Protein AF-A0A4Q7MGA0-F1 (afdb_monomer)

Structure (mmCIF, N/CA/C/O backbone):
data_AF-A0A4Q7MGA0-F1
#
_entry.id   AF-A0A4Q7MGA0-F1
#
loop_
_atom_site.group_PDB
_atom_site.id
_atom_site.type_symbol
_atom_site.label_atom_id
_atom_site.label_alt_id
_atom_site.label_comp_id
_atom_site.label_asym_id
_atom_site.label_entity_id
_atom_site.label_seq_id
_atom_site.pdbx_PDB_ins_code
_atom_site.Cartn_x
_atom_site.Cartn_y
_atom_site.Cartn_z
_atom_site.occupancy
_atom_site.B_iso_or_equiv
_atom_site.auth_seq_id
_atom_site.auth_comp_id
_atom_site.auth_asym_id
_atom_site.auth_atom_id
_atom_site.pdbx_PDB_model_num
ATOM 1 N N . MET A 1 1 ? 13.678 0.386 5.811 1.00 71.19 1 MET A N 1
ATOM 2 C CA . MET A 1 1 ? 12.852 0.652 4.611 1.00 71.19 1 MET A CA 1
ATOM 3 C C . MET A 1 1 ? 11.403 0.208 4.798 1.00 71.19 1 MET A C 1
ATOM 5 O O . MET A 1 1 ? 10.552 1.080 4.871 1.00 71.19 1 MET A O 1
ATOM 9 N N . MET A 1 2 ? 11.089 -1.087 4.956 1.00 75.94 2 MET A N 1
ATOM 10 C CA . MET A 1 2 ? 9.683 -1.520 5.125 1.00 75.94 2 MET A CA 1
ATOM 11 C C . MET A 1 2 ? 8.996 -0.960 6.374 1.00 75.94 2 MET A C 1
ATOM 13 O O . MET A 1 2 ? 7.855 -0.520 6.300 1.00 75.94 2 MET A O 1
ATOM 17 N N . GLU A 1 3 ? 9.706 -0.886 7.496 1.00 81.81 3 GLU A N 1
ATOM 18 C CA . GLU A 1 3 ? 9.196 -0.247 8.717 1.00 81.81 3 GLU A CA 1
ATOM 19 C C . GLU A 1 3 ? 8.916 1.250 8.522 1.00 81.81 3 GLU A C 1
ATOM 21 O O . GLU A 1 3 ? 7.969 1.787 9.086 1.00 81.81 3 GLU A O 1
ATOM 26 N N . GLN A 1 4 ? 9.698 1.929 7.678 1.00 81.75 4 GLN A N 1
ATOM 27 C CA . GLN A 1 4 ? 9.479 3.342 7.358 1.00 81.75 4 GLN A CA 1
ATOM 28 C C . GLN A 1 4 ? 8.262 3.521 6.443 1.00 81.75 4 GLN A C 1
ATOM 30 O O . GLN A 1 4 ? 7.502 4.462 6.648 1.00 81.75 4 GLN A O 1
ATOM 35 N N . LEU A 1 5 ? 8.034 2.597 5.498 1.00 82.75 5 LEU A N 1
ATOM 36 C CA . LEU A 1 5 ? 6.812 2.571 4.688 1.00 82.75 5 LEU A CA 1
ATOM 37 C C . LEU A 1 5 ? 5.589 2.365 5.579 1.00 82.75 5 LEU A C 1
ATOM 39 O O . LEU A 1 5 ? 4.629 3.123 5.503 1.00 82.75 5 LEU A O 1
ATOM 43 N N . MET A 1 6 ? 5.650 1.362 6.455 1.00 87.44 6 MET A N 1
ATOM 44 C CA . MET A 1 6 ? 4.587 1.066 7.408 1.00 87.44 6 MET A CA 1
ATOM 45 C C . MET A 1 6 ? 4.314 2.267 8.319 1.00 87.44 6 MET A C 1
ATOM 47 O O . MET A 1 6 ? 3.160 2.639 8.494 1.00 87.44 6 MET A O 1
ATOM 51 N N . SER A 1 7 ? 5.361 2.921 8.830 1.00 88.56 7 SER A N 1
ATOM 52 C CA . SER A 1 7 ? 5.244 4.131 9.651 1.00 88.56 7 SER A CA 1
ATOM 53 C C . SER A 1 7 ? 4.606 5.297 8.886 1.00 88.56 7 SER A C 1
ATOM 55 O O . SER A 1 7 ? 3.681 5.932 9.392 1.00 88.56 7 SER A O 1
ATOM 57 N N . MET A 1 8 ? 5.015 5.536 7.634 1.00 88.62 8 MET A N 1
ATOM 58 C CA . MET A 1 8 ? 4.414 6.561 6.774 1.00 88.62 8 MET A CA 1
ATOM 59 C C . MET A 1 8 ? 2.933 6.271 6.512 1.00 88.62 8 MET A C 1
ATOM 61 O O . MET A 1 8 ? 2.099 7.169 6.631 1.00 88.62 8 MET A O 1
ATOM 65 N N . ILE A 1 9 ? 2.592 5.021 6.184 1.00 88.31 9 ILE A N 1
ATOM 66 C CA . ILE A 1 9 ? 1.206 4.614 5.948 1.00 88.31 9 ILE A CA 1
ATOM 67 C C . ILE A 1 9 ? 0.389 4.783 7.228 1.00 88.31 9 ILE A C 1
ATOM 69 O O . ILE A 1 9 ? -0.697 5.355 7.175 1.00 88.31 9 ILE A O 1
ATOM 73 N N . LYS A 1 10 ? 0.910 4.325 8.371 1.00 90.31 10 LYS A N 1
ATOM 74 C CA . LYS A 1 10 ? 0.244 4.433 9.670 1.00 90.31 10 LYS A CA 1
ATOM 75 C C . LYS A 1 10 ? -0.026 5.895 10.018 1.00 90.31 10 LYS A C 1
ATOM 77 O O . LYS A 1 10 ? -1.174 6.238 10.261 1.00 90.31 10 LYS A O 1
ATOM 82 N N . SER A 1 11 ? 0.985 6.760 9.947 1.00 89.19 11 SER A N 1
ATOM 83 C CA . SER A 1 11 ? 0.839 8.195 10.231 1.00 89.19 11 SER A CA 1
ATOM 84 C C . SER A 1 11 ? -0.135 8.889 9.273 1.00 89.19 11 SER A C 1
ATOM 86 O O . SER A 1 11 ? -0.943 9.705 9.704 1.00 89.19 11 SER A O 1
ATOM 88 N N . THR A 1 12 ? -0.111 8.537 7.985 1.00 88.19 12 THR A N 1
ATOM 89 C CA . THR A 1 12 ? -1.052 9.093 6.997 1.00 88.19 12 THR A CA 1
ATOM 90 C C . THR A 1 12 ? -2.476 8.614 7.249 1.00 88.19 12 THR A C 1
ATOM 92 O O . THR A 1 12 ? -3.419 9.389 7.136 1.00 88.19 12 THR A O 1
ATOM 95 N N . SER A 1 13 ? -2.640 7.340 7.607 1.00 88.06 13 SER A N 1
ATOM 96 C CA . SER A 1 13 ? -3.947 6.776 7.933 1.00 88.06 13 SER A CA 1
ATOM 97 C C . SER A 1 13 ? -4.520 7.447 9.174 1.00 88.06 13 SER A C 1
ATOM 99 O O . SER A 1 13 ? -5.683 7.823 9.129 1.00 88.06 13 SER A O 1
ATOM 101 N N . GLN A 1 14 ? -3.697 7.675 10.210 1.00 88.62 14 GLN A N 1
ATOM 102 C CA . GLN A 1 14 ? -4.069 8.407 11.428 1.00 88.62 14 GLN A CA 1
ATOM 103 C C . GLN A 1 14 ? -4.586 9.809 11.099 1.00 88.62 14 GLN A C 1
ATOM 105 O O . GLN A 1 14 ? -5.679 10.163 11.524 1.00 88.62 14 GLN A O 1
ATOM 110 N N . GLU A 1 15 ? -3.859 10.561 10.268 1.00 87.88 15 GLU A N 1
ATOM 111 C CA . GLU A 1 15 ? -4.270 11.899 9.826 1.00 87.88 15 GLU A CA 1
ATOM 112 C C . GLU A 1 15 ? -5.643 11.886 9.128 1.00 87.88 15 GLU A C 1
ATOM 114 O O . GLU A 1 15 ? -6.473 12.758 9.376 1.00 87.88 15 GLU A O 1
ATOM 119 N N . VAL A 1 16 ? -5.905 10.884 8.282 1.00 85.50 16 VAL A N 1
ATOM 120 C CA . VAL A 1 16 ? -7.184 10.755 7.563 1.00 85.50 16 VAL A CA 1
ATOM 121 C C . VAL A 1 16 ? -8.330 10.386 8.502 1.00 85.50 16 VAL A C 1
ATOM 123 O O . VAL A 1 16 ? -9.408 10.965 8.393 1.00 85.50 16 VAL A O 1
ATOM 126 N N . VAL A 1 17 ? -8.129 9.425 9.408 1.00 85.31 17 VAL A N 1
ATOM 127 C CA . VAL A 1 17 ? -9.200 8.972 10.313 1.00 85.31 17 VAL A CA 1
ATOM 128 C C . VAL A 1 17 ? -9.500 9.978 11.416 1.00 85.31 17 VAL A C 1
ATOM 130 O O . VAL A 1 17 ? -10.660 10.137 11.765 1.00 85.31 17 VAL A O 1
ATOM 133 N N . GLU A 1 18 ? -8.507 10.728 11.899 1.00 85.69 18 GLU A N 1
ATOM 134 C CA . GLU A 1 18 ? -8.725 11.836 12.842 1.00 85.69 18 GLU A CA 1
ATOM 135 C C . GLU A 1 18 ? -9.574 12.960 12.234 1.00 85.69 18 GLU A C 1
ATOM 137 O O . GLU A 1 18 ? -10.298 13.656 12.945 1.00 85.69 18 GLU A O 1
ATOM 142 N N . GLN A 1 19 ? -9.501 13.135 10.913 1.00 81.69 19 GLN A N 1
ATOM 143 C CA . GLN A 1 19 ? -10.312 14.098 10.170 1.00 81.69 19 GLN A CA 1
ATOM 144 C C . GLN A 1 19 ? -11.663 13.521 9.720 1.00 81.69 19 GLN A C 1
ATOM 146 O O . GLN A 1 19 ? -12.493 14.268 9.197 1.00 81.69 19 GLN A O 1
ATOM 151 N N . ASN A 1 20 ? -11.906 12.219 9.917 1.00 76.12 20 ASN A N 1
ATOM 152 C CA . ASN A 1 20 ? -13.122 11.548 9.479 1.00 76.12 20 ASN A CA 1
ATOM 153 C C . ASN A 1 20 ? -14.115 11.368 10.647 1.00 76.12 20 ASN A C 1
ATOM 155 O O . ASN A 1 20 ? -13.873 10.549 11.533 1.00 76.12 20 ASN A O 1
ATOM 159 N N . PRO A 1 21 ? -15.269 12.062 10.639 1.00 71.25 21 PRO A N 1
ATOM 160 C CA . PRO A 1 21 ? -16.263 11.950 11.707 1.00 71.25 21 PRO A CA 1
ATOM 161 C C . PRO A 1 21 ? -16.938 10.569 11.790 1.00 71.25 21 PRO A C 1
ATOM 163 O O . PRO A 1 21 ? -17.547 10.262 12.814 1.00 71.25 21 PRO A O 1
ATOM 166 N N . ASP A 1 22 ? -16.837 9.741 10.745 1.00 72.31 22 ASP A N 1
ATOM 167 C CA . ASP A 1 22 ? -17.428 8.400 10.698 1.00 72.31 22 ASP A CA 1
ATOM 168 C C . ASP A 1 22 ? -16.564 7.339 11.405 1.00 72.31 22 ASP A C 1
ATOM 170 O O . ASP A 1 22 ? -17.008 6.199 11.582 1.00 72.31 22 ASP A O 1
ATOM 174 N N . VAL A 1 23 ? -15.340 7.691 11.821 1.00 72.62 23 VAL A N 1
ATOM 175 C CA . VAL A 1 23 ? -14.445 6.808 12.579 1.00 72.62 23 VAL A CA 1
ATOM 176 C C . VAL A 1 23 ? -14.432 7.226 14.047 1.00 72.62 23 VAL A C 1
ATOM 178 O O . VAL A 1 23 ? -14.033 8.343 14.371 1.00 72.62 23 VAL A O 1
ATOM 181 N N . PRO A 1 24 ? -14.832 6.339 14.972 1.00 75.75 24 PRO A N 1
ATOM 182 C CA . PRO A 1 24 ? -14.639 6.578 16.394 1.00 75.75 24 PRO A CA 1
ATOM 183 C C . PRO A 1 24 ? -13.149 6.774 16.714 1.00 75.75 24 PRO A C 1
ATOM 185 O O . PRO A 1 24 ? -12.319 5.976 16.284 1.00 75.75 24 PRO A O 1
ATOM 188 N N . ASN A 1 25 ? -12.795 7.802 17.491 1.00 76.31 25 ASN A N 1
ATOM 189 C CA . ASN A 1 25 ? -11.388 8.122 17.782 1.00 76.31 25 ASN A CA 1
ATOM 190 C C . ASN A 1 25 ? -10.608 6.963 18.434 1.00 76.31 25 ASN A C 1
ATOM 192 O O . ASN A 1 25 ? -9.398 6.847 18.259 1.00 76.31 25 ASN A O 1
ATOM 196 N N . ASP A 1 26 ? -11.295 6.090 19.167 1.00 80.62 26 ASP A N 1
ATOM 197 C CA . ASP A 1 26 ? -10.755 4.862 19.756 1.00 80.62 26 ASP A CA 1
ATOM 198 C C . ASP A 1 26 ? -10.382 3.794 18.711 1.00 80.62 26 ASP A C 1
ATOM 200 O O . ASP A 1 26 ? -9.557 2.924 18.983 1.00 80.62 26 ASP A O 1
ATOM 204 N N . GLN A 1 27 ? -10.928 3.882 17.498 1.00 83.50 27 GLN A N 1
ATOM 205 C CA . GLN A 1 27 ? -10.626 2.999 16.370 1.00 83.50 27 GLN A CA 1
ATOM 206 C C . GLN A 1 27 ? -9.510 3.543 15.470 1.00 83.50 27 GLN A C 1
ATOM 208 O O . GLN A 1 27 ? -9.014 2.806 14.618 1.00 83.50 27 GLN A O 1
ATOM 213 N N . ASN A 1 28 ? -9.067 4.792 15.658 1.00 84.56 28 ASN A N 1
ATOM 214 C CA . ASN A 1 28 ? -8.078 5.431 14.783 1.00 84.56 28 ASN A CA 1
ATOM 215 C C . ASN A 1 28 ? -6.777 4.624 14.691 1.00 84.56 28 ASN A C 1
ATOM 217 O O . ASN A 1 28 ? -6.244 4.410 13.599 1.00 84.56 28 ASN A O 1
ATOM 221 N N . GLU A 1 29 ? -6.276 4.127 15.825 1.00 87.19 29 GLU A N 1
ATOM 222 C CA . GLU A 1 29 ? -5.068 3.300 15.849 1.00 87.19 29 GLU A CA 1
ATOM 223 C C . GLU A 1 29 ? -5.287 1.940 15.170 1.00 87.19 29 GLU A C 1
ATOM 225 O O . GLU A 1 29 ? -4.430 1.486 14.409 1.00 87.19 29 GLU A O 1
ATOM 230 N N . VAL A 1 30 ? -6.446 1.314 15.391 1.00 89.38 30 VAL A N 1
ATOM 231 C CA . VAL A 1 30 ? -6.803 0.018 14.797 1.00 89.38 30 VAL A CA 1
ATOM 232 C C . VAL A 1 30 ? -6.904 0.134 13.278 1.00 89.38 30 VAL A C 1
ATOM 234 O O . VAL A 1 30 ? -6.244 -0.625 12.567 1.00 89.38 30 VAL A O 1
ATOM 237 N N . VAL A 1 31 ? -7.649 1.122 12.773 1.00 89.31 31 VAL A N 1
ATOM 238 C CA . VAL A 1 31 ? -7.785 1.400 11.334 1.00 89.31 31 VAL A CA 1
ATOM 239 C C . VAL A 1 31 ? -6.417 1.652 10.712 1.00 89.31 31 VAL A C 1
ATOM 241 O O . VAL A 1 31 ? -6.100 1.088 9.668 1.00 89.31 31 VAL A O 1
ATOM 244 N N . SER A 1 32 ? -5.579 2.454 11.370 1.00 90.31 32 SER A N 1
ATOM 245 C CA . SER A 1 32 ? -4.258 2.810 10.851 1.00 90.31 32 SER A CA 1
ATOM 246 C C . SER A 1 32 ? -3.304 1.619 10.797 1.00 90.31 32 SER A C 1
ATOM 248 O O . SER A 1 32 ? -2.566 1.466 9.822 1.00 90.31 32 SER A O 1
ATOM 250 N N . ASN A 1 33 ? -3.341 0.742 11.804 1.00 92.06 33 ASN A N 1
ATOM 251 C CA . ASN A 1 33 ? -2.576 -0.503 11.796 1.00 92.06 33 ASN A CA 1
ATOM 252 C C . ASN A 1 33 ? -3.055 -1.427 10.666 1.00 92.06 33 ASN A C 1
ATOM 254 O O . ASN A 1 33 ? -2.233 -1.868 9.861 1.00 92.06 33 ASN A O 1
ATOM 258 N N . ILE A 1 34 ? -4.369 -1.643 10.533 1.00 91.94 34 ILE A N 1
ATOM 259 C CA . ILE A 1 34 ? -4.946 -2.474 9.465 1.00 91.94 34 ILE A CA 1
ATOM 260 C C . ILE A 1 34 ? -4.586 -1.915 8.089 1.00 91.94 34 ILE A C 1
ATOM 262 O O . ILE A 1 34 ? -4.168 -2.675 7.214 1.00 91.94 34 ILE A O 1
ATOM 266 N N . ALA A 1 35 ? -4.706 -0.602 7.895 1.00 91.25 35 ALA A N 1
ATOM 267 C CA . ALA A 1 35 ? -4.356 0.047 6.641 1.00 91.25 35 ALA A CA 1
ATOM 268 C C . ALA A 1 35 ? -2.881 -0.161 6.295 1.00 91.25 35 ALA A C 1
ATOM 270 O O . ALA A 1 35 ? -2.559 -0.549 5.171 1.00 91.25 35 ALA A O 1
ATOM 271 N N . SER A 1 36 ? -1.993 0.010 7.278 1.00 91.50 36 SER A N 1
ATOM 272 C CA . SER A 1 36 ? -0.559 -0.210 7.098 1.00 91.50 36 SER A CA 1
ATOM 273 C C . SER A 1 36 ? -0.216 -1.646 6.717 1.00 91.50 36 SER A C 1
ATOM 275 O O . SER A 1 36 ? 0.485 -1.847 5.728 1.00 91.50 36 SER A O 1
ATOM 277 N N . GLU A 1 37 ? -0.765 -2.640 7.416 1.00 91.94 37 GLU A N 1
ATOM 278 C CA . GLU A 1 37 ? -0.553 -4.057 7.110 1.00 91.94 37 GLU A CA 1
ATOM 279 C C . GLU A 1 37 ? -1.098 -4.425 5.728 1.00 91.94 37 GLU A C 1
ATOM 281 O O . GLU A 1 37 ? -0.419 -5.093 4.950 1.00 91.94 37 GLU A O 1
ATOM 286 N N . SER A 1 38 ? -2.307 -3.959 5.406 1.00 91.94 38 SER A N 1
ATOM 287 C CA . SER A 1 38 ? -2.998 -4.302 4.161 1.00 91.94 38 SER A CA 1
ATOM 288 C C . SER A 1 38 ? -2.276 -3.727 2.951 1.00 91.94 38 SER A C 1
ATOM 290 O O . SER A 1 38 ? -2.030 -4.439 1.981 1.00 91.94 38 SER A O 1
ATOM 292 N N . ILE A 1 39 ? -1.895 -2.449 3.005 1.00 89.88 39 ILE A N 1
ATOM 293 C CA . ILE A 1 39 ? -1.236 -1.768 1.887 1.00 89.88 39 ILE A CA 1
ATOM 294 C C . ILE A 1 39 ? 0.186 -2.300 1.704 1.00 89.88 39 ILE A C 1
ATOM 296 O O . ILE A 1 39 ? 0.586 -2.584 0.576 1.00 89.88 39 ILE A O 1
ATOM 300 N N . VAL A 1 40 ? 0.933 -2.510 2.795 1.00 89.56 40 VAL A N 1
ATOM 301 C CA . VAL A 1 40 ? 2.255 -3.154 2.732 1.00 89.56 40 VAL A CA 1
ATOM 302 C C . VAL A 1 40 ? 2.149 -4.558 2.140 1.00 89.56 40 VAL A C 1
ATOM 304 O O . VAL A 1 40 ? 2.895 -4.875 1.215 1.00 89.56 40 VAL A O 1
ATOM 307 N N . GLY A 1 41 ? 1.210 -5.372 2.627 1.00 90.12 41 GLY A N 1
ATOM 308 C CA . GLY A 1 41 ? 0.986 -6.726 2.126 1.00 90.12 41 GLY A CA 1
ATOM 309 C C . GLY A 1 41 ? 0.589 -6.740 0.650 1.00 90.12 41 GLY A C 1
ATOM 310 O O . GLY A 1 41 ? 1.118 -7.536 -0.119 1.00 90.12 41 GLY A O 1
ATOM 311 N N . SER A 1 42 ? -0.262 -5.804 0.221 1.00 88.31 42 SER A N 1
ATOM 312 C CA . SER A 1 42 ? -0.660 -5.653 -1.185 1.00 88.31 42 SER A CA 1
ATOM 313 C C . SER A 1 42 ? 0.537 -5.301 -2.072 1.00 88.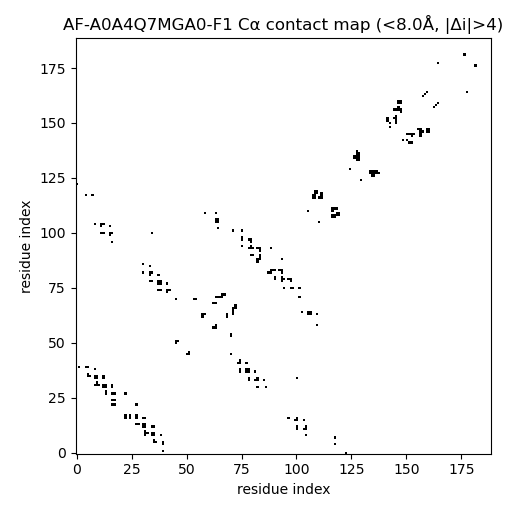31 42 SER A C 1
ATOM 315 O O . SER A 1 42 ? 0.730 -5.908 -3.121 1.00 88.31 42 SER A O 1
ATOM 317 N N . ILE A 1 43 ? 1.388 -4.361 -1.644 1.00 84.88 43 ILE A N 1
ATOM 318 C CA . ILE A 1 43 ? 2.604 -3.976 -2.379 1.00 84.88 43 ILE A CA 1
ATOM 319 C C . ILE A 1 43 ? 3.580 -5.155 -2.471 1.00 84.88 43 ILE A C 1
ATOM 321 O O . ILE A 1 43 ? 4.129 -5.413 -3.543 1.00 84.88 43 ILE A O 1
ATOM 325 N N . GLN A 1 44 ? 3.774 -5.895 -1.376 1.00 85.12 44 GLN A N 1
ATOM 326 C CA . GLN A 1 44 ? 4.604 -7.102 -1.361 1.00 85.12 44 GLN A CA 1
ATOM 327 C C . GLN A 1 44 ? 4.059 -8.161 -2.322 1.00 85.12 44 GLN A C 1
ATOM 329 O O . GLN A 1 44 ? 4.808 -8.674 -3.150 1.00 85.12 44 GLN A O 1
ATOM 334 N N . ASN A 1 45 ? 2.752 -8.428 -2.281 1.00 86.44 45 ASN A N 1
ATOM 335 C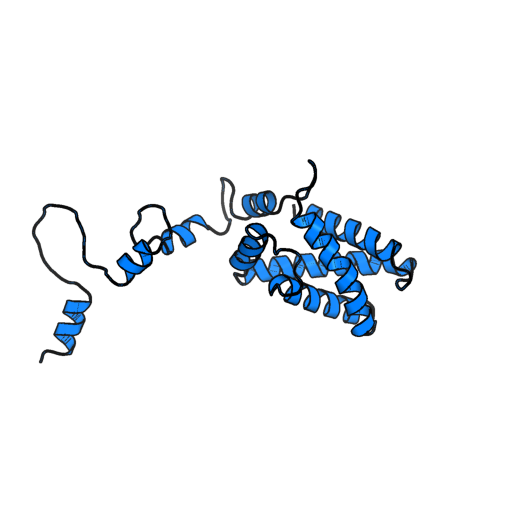 CA . ASN A 1 45 ? 2.098 -9.367 -3.187 1.00 86.44 45 ASN A CA 1
ATOM 336 C C . ASN A 1 45 ? 2.246 -8.942 -4.649 1.00 86.44 45 ASN A C 1
ATOM 338 O O . ASN A 1 45 ? 2.592 -9.771 -5.489 1.00 86.44 45 ASN A O 1
ATOM 342 N N . LEU A 1 46 ? 2.035 -7.665 -4.971 1.00 82.19 46 LEU A N 1
ATOM 343 C CA . LEU A 1 46 ? 2.222 -7.151 -6.328 1.00 82.19 46 LEU A CA 1
ATOM 344 C C . LEU A 1 46 ? 3.667 -7.332 -6.796 1.00 82.19 46 LEU A C 1
ATOM 346 O O . LEU A 1 46 ? 3.889 -7.765 -7.922 1.00 82.19 46 LEU A O 1
ATOM 350 N N . MET A 1 47 ? 4.649 -7.071 -5.934 1.00 77.88 47 MET A N 1
ATOM 351 C CA . MET A 1 47 ? 6.061 -7.282 -6.254 1.00 77.88 47 MET A CA 1
ATOM 352 C C . MET A 1 47 ? 6.376 -8.764 -6.504 1.00 77.88 47 MET A C 1
ATOM 354 O O . MET A 1 47 ? 7.006 -9.094 -7.507 1.00 77.88 47 MET A O 1
ATOM 358 N N . SER A 1 48 ? 5.895 -9.664 -5.642 1.00 82.69 48 SER A N 1
ATOM 359 C CA . SER A 1 48 ? 6.119 -11.109 -5.770 1.00 82.69 48 SER A CA 1
ATOM 360 C C . SER A 1 48 ? 5.414 -11.738 -6.975 1.00 82.69 48 SER A C 1
ATOM 362 O O . SER A 1 48 ? 5.915 -12.714 -7.523 1.00 82.69 48 SER A O 1
ATOM 364 N N . ASN A 1 49 ? 4.283 -11.180 -7.416 1.00 81.25 49 ASN A N 1
ATOM 365 C CA . ASN A 1 49 ? 3.502 -11.687 -8.550 1.00 81.25 49 ASN A CA 1
ATOM 366 C C . ASN A 1 49 ? 3.844 -11.002 -9.890 1.00 81.25 49 ASN A C 1
ATOM 368 O O . ASN A 1 49 ? 3.087 -11.115 -10.851 1.00 81.25 49 ASN A O 1
ATOM 372 N N . GLY A 1 50 ? 4.963 -10.273 -9.976 1.00 75.44 50 GLY A N 1
ATOM 373 C CA . GLY A 1 50 ? 5.398 -9.630 -11.224 1.00 75.44 50 GLY A CA 1
ATOM 374 C C . GLY A 1 50 ? 4.666 -8.325 -11.574 1.00 75.44 50 GLY A C 1
ATOM 375 O O . GLY A 1 50 ? 4.886 -7.764 -12.644 1.00 75.44 50 GLY A O 1
ATOM 376 N N . GLY A 1 51 ? 3.864 -7.774 -10.661 1.00 76.56 51 GLY A N 1
ATOM 377 C CA . GLY A 1 51 ? 3.188 -6.474 -10.780 1.00 76.56 51 GLY A CA 1
ATOM 378 C C . GLY A 1 51 ? 4.117 -5.257 -10.674 1.00 76.56 51 GLY A C 1
ATOM 379 O O . GLY A 1 51 ? 3.654 -4.116 -10.655 1.00 76.56 51 GLY A O 1
ATOM 380 N N . MET A 1 52 ? 5.433 -5.473 -10.627 1.00 75.56 52 MET A N 1
ATOM 381 C CA . MET A 1 52 ? 6.436 -4.410 -10.592 1.00 75.56 52 MET A CA 1
ATOM 382 C C . MET A 1 52 ? 6.350 -3.495 -11.823 1.00 75.56 52 MET A C 1
ATOM 384 O O . MET A 1 52 ? 6.478 -2.279 -11.698 1.00 75.56 52 MET A O 1
ATOM 388 N N . ALA A 1 53 ? 6.054 -4.052 -13.002 1.00 75.31 53 ALA A N 1
ATOM 389 C CA . ALA A 1 53 ? 5.849 -3.267 -14.219 1.00 75.31 53 ALA A CA 1
ATOM 390 C C . ALA A 1 53 ? 4.676 -2.281 -14.075 1.00 75.31 53 ALA A C 1
ATOM 392 O O . ALA A 1 53 ? 4.772 -1.130 -14.500 1.00 75.31 53 ALA A O 1
ATOM 393 N N . ASN A 1 54 ? 3.594 -2.692 -13.406 1.00 77.38 54 ASN A N 1
ATOM 394 C CA . ASN A 1 54 ? 2.444 -1.831 -13.144 1.00 77.38 54 ASN A CA 1
ATOM 395 C C . ASN A 1 54 ? 2.801 -0.701 -12.172 1.00 77.38 54 ASN A C 1
ATOM 397 O O . ASN A 1 54 ? 2.468 0.452 -12.437 1.00 77.38 54 ASN A O 1
ATOM 401 N N . ILE A 1 55 ? 3.543 -0.999 -11.102 1.00 76.69 55 ILE A N 1
ATOM 402 C CA . ILE A 1 55 ? 4.026 0.014 -10.150 1.00 76.69 55 ILE A CA 1
ATOM 403 C C . ILE A 1 55 ? 4.963 1.015 -10.846 1.00 76.69 55 ILE A C 1
ATOM 405 O O . ILE A 1 55 ? 4.851 2.222 -10.638 1.00 76.69 55 ILE A O 1
ATOM 409 N N . MET A 1 56 ? 5.853 0.539 -11.720 1.00 72.94 56 MET A N 1
ATOM 410 C CA . MET A 1 56 ? 6.745 1.412 -12.485 1.00 72.94 56 MET A CA 1
ATOM 411 C C . MET A 1 56 ? 5.967 2.284 -13.475 1.00 72.94 56 MET A C 1
ATOM 413 O O . MET A 1 56 ? 6.239 3.476 -13.580 1.00 72.94 56 MET A O 1
ATOM 417 N N . SER A 1 57 ? 4.945 1.728 -14.138 1.00 74.44 57 SER A N 1
ATOM 418 C CA . SER A 1 57 ? 4.074 2.493 -15.038 1.00 74.44 57 SER A CA 1
ATOM 419 C C . SER A 1 57 ? 3.314 3.605 -14.304 1.00 74.44 57 SER A C 1
ATOM 421 O O . SER A 1 57 ? 3.203 4.716 -14.822 1.00 74.44 57 SER A O 1
ATOM 423 N N . MET A 1 58 ? 2.880 3.344 -13.063 1.00 74.69 58 MET A N 1
ATOM 424 C CA . MET A 1 58 ? 2.264 4.341 -12.182 1.00 74.69 58 MET A CA 1
ATOM 425 C C . MET A 1 58 ? 3.225 5.450 -11.797 1.00 74.69 58 MET A C 1
ATOM 427 O O . MET A 1 58 ? 2.804 6.590 -11.680 1.00 74.69 58 MET A O 1
ATOM 431 N N . PHE A 1 59 ? 4.491 5.106 -11.577 1.00 71.00 59 PHE A N 1
ATOM 432 C CA . PHE A 1 59 ? 5.520 6.070 -11.222 1.00 71.00 59 PHE A CA 1
ATOM 433 C C . PHE A 1 59 ? 5.936 6.933 -12.422 1.00 71.00 59 PHE A C 1
ATOM 435 O O . PHE A 1 59 ? 6.116 8.139 -12.286 1.00 71.00 59 PHE A O 1
ATOM 442 N N . SER A 1 60 ? 6.067 6.331 -13.609 1.00 69.56 60 SER A N 1
ATOM 443 C CA . SER A 1 60 ? 6.428 7.047 -14.840 1.00 69.56 60 SER A CA 1
ATOM 444 C C . SER A 1 60 ? 5.287 7.887 -15.423 1.00 69.56 60 SER A C 1
ATOM 446 O O . SER A 1 60 ? 5.535 8.797 -16.213 1.00 69.56 60 SER A O 1
ATOM 448 N N . GLY A 1 61 ? 4.041 7.569 -15.070 1.00 61.53 61 GLY A N 1
ATOM 449 C CA . GLY A 1 61 ? 2.847 8.282 -15.511 1.00 61.53 61 GLY A CA 1
ATOM 450 C C . GLY A 1 61 ? 2.301 9.205 -14.425 1.00 61.53 61 GLY A C 1
ATOM 451 O O . GLY A 1 61 ? 2.446 8.949 -13.237 1.00 61.53 61 GLY A O 1
ATOM 452 N N . ASN A 1 62 ? 1.569 10.249 -14.806 1.00 62.06 62 ASN A N 1
ATOM 453 C CA . ASN A 1 62 ? 0.875 11.129 -13.853 1.00 62.06 62 ASN A CA 1
ATOM 454 C C . ASN A 1 62 ? -0.413 10.484 -13.270 1.00 62.06 62 ASN A C 1
ATOM 456 O O . ASN A 1 62 ? -1.361 11.177 -12.906 1.00 62.06 62 ASN A O 1
ATOM 460 N N . ASP A 1 63 ? -0.465 9.148 -13.241 1.00 64.12 63 ASP A N 1
ATOM 461 C CA . ASP A 1 63 ? -1.673 8.329 -13.072 1.00 64.12 63 ASP A CA 1
ATOM 462 C C . ASP A 1 63 ? -1.685 7.519 -11.768 1.00 64.12 63 ASP A C 1
ATOM 464 O O . ASP A 1 63 ? -2.618 6.750 -11.534 1.00 64.12 63 ASP A O 1
ATOM 468 N N . ALA A 1 64 ? -0.680 7.697 -10.903 1.00 64.06 64 ALA A N 1
ATOM 469 C CA . ALA A 1 64 ? -0.516 6.921 -9.673 1.00 64.06 64 ALA A CA 1
ATOM 470 C C . ALA A 1 64 ? -1.755 6.938 -8.760 1.00 64.06 64 ALA A C 1
ATOM 472 O O . ALA A 1 64 ? -2.085 5.915 -8.170 1.00 64.06 64 ALA A O 1
ATOM 473 N N . ALA A 1 65 ? -2.465 8.069 -8.677 1.00 64.38 65 ALA A N 1
ATOM 474 C CA . ALA A 1 65 ? -3.649 8.248 -7.830 1.00 64.38 65 ALA A CA 1
ATOM 475 C C . ALA A 1 65 ? -4.990 8.064 -8.556 1.00 64.38 65 ALA A C 1
ATOM 477 O O . ALA A 1 65 ? -6.040 8.326 -7.971 1.00 64.38 65 ALA A O 1
ATOM 478 N N . LYS A 1 66 ? -4.993 7.636 -9.824 1.00 72.56 66 LYS A N 1
ATOM 479 C CA . LYS A 1 66 ? -6.253 7.417 -10.541 1.00 72.56 66 LYS A CA 1
ATOM 480 C C . LYS A 1 66 ? -6.937 6.153 -10.030 1.00 72.56 66 LYS A C 1
ATOM 482 O O . LYS A 1 66 ? -6.354 5.074 -10.069 1.00 72.56 66 LYS A O 1
ATOM 487 N N . GLU A 1 67 ? -8.208 6.277 -9.658 1.00 68.75 67 GLU A N 1
ATOM 488 C CA . GLU A 1 67 ? -9.042 5.146 -9.226 1.00 68.75 67 GLU A CA 1
ATOM 489 C C . GLU A 1 67 ? -9.111 4.031 -10.276 1.00 68.75 67 GLU A C 1
ATOM 491 O O . GLU A 1 67 ? -9.175 2.862 -9.926 1.00 68.75 67 GLU A O 1
ATOM 496 N N . ASN A 1 68 ? -9.013 4.358 -11.567 1.00 76.75 68 ASN A N 1
ATOM 497 C CA . ASN A 1 68 ? -9.045 3.368 -12.652 1.00 76.75 68 ASN A CA 1
ATOM 498 C C . ASN A 1 68 ? -7.757 2.536 -12.776 1.00 76.75 68 ASN A C 1
ATOM 500 O O . ASN A 1 68 ? -7.651 1.692 -13.665 1.00 76.75 68 ASN A O 1
ATOM 504 N N . ASN A 1 69 ? -6.752 2.789 -11.940 1.00 81.62 69 ASN A N 1
ATOM 505 C CA . ASN A 1 69 ? -5.513 2.041 -11.987 1.00 81.62 69 ASN A CA 1
ATOM 506 C C . ASN A 1 69 ? -5.697 0.637 -11.365 1.00 81.62 69 ASN A C 1
ATOM 508 O O . ASN A 1 69 ? -6.175 0.533 -10.234 1.00 81.62 69 ASN A O 1
ATOM 512 N N . PRO A 1 70 ? -5.280 -0.450 -12.043 1.00 82.56 70 PRO A N 1
ATOM 513 C CA . PRO A 1 70 ? -5.468 -1.816 -11.546 1.00 82.56 70 PRO A CA 1
ATOM 514 C C . PRO A 1 70 ? -4.755 -2.086 -10.214 1.00 82.56 70 PRO A C 1
ATOM 516 O O . PRO A 1 70 ? -5.254 -2.851 -9.395 1.00 82.56 70 PRO A O 1
ATOM 519 N N . VAL A 1 71 ? -3.616 -1.439 -9.956 1.00 83.69 71 VAL A N 1
ATOM 520 C CA . VAL A 1 71 ? -2.923 -1.534 -8.663 1.00 83.69 71 VAL A CA 1
ATOM 521 C C . VAL A 1 71 ? -3.751 -0.869 -7.572 1.00 83.69 71 VAL A C 1
ATOM 523 O O . VAL A 1 71 ? -3.927 -1.449 -6.507 1.00 83.69 71 VAL A O 1
ATOM 526 N N . VAL A 1 72 ? -4.301 0.316 -7.846 1.00 87.12 72 VAL A N 1
ATOM 527 C CA . VAL A 1 72 ? -5.153 1.041 -6.892 1.00 87.12 72 VAL A CA 1
ATOM 528 C C . VAL A 1 72 ? -6.403 0.229 -6.569 1.00 87.12 72 VAL A C 1
ATOM 530 O O . VAL A 1 72 ? -6.739 0.093 -5.399 1.00 87.12 72 VAL A O 1
ATOM 533 N N . GLN A 1 73 ? -7.037 -0.383 -7.571 1.00 89.06 73 GLN A N 1
ATOM 534 C CA . GLN A 1 73 ? -8.196 -1.262 -7.383 1.00 89.06 73 GLN A CA 1
ATOM 535 C C . GLN A 1 73 ? -7.870 -2.499 -6.538 1.00 89.06 73 GLN A C 1
ATOM 537 O O . GLN A 1 73 ? -8.619 -2.827 -5.620 1.00 89.06 73 GLN A O 1
ATOM 542 N N . ASN A 1 74 ? -6.734 -3.155 -6.793 1.00 88.88 74 ASN A N 1
ATOM 543 C CA . ASN A 1 74 ? -6.305 -4.310 -6.002 1.00 88.88 74 ASN A CA 1
ATOM 544 C C . ASN A 1 74 ? -6.059 -3.926 -4.539 1.00 88.88 74 ASN A C 1
ATOM 546 O O . ASN A 1 74 ? -6.615 -4.546 -3.636 1.00 88.88 74 ASN A O 1
ATOM 550 N N . VAL A 1 75 ? -5.298 -2.853 -4.303 1.00 90.38 75 VAL A N 1
ATOM 551 C CA . VAL A 1 75 ? -5.019 -2.370 -2.943 1.00 90.38 75 VAL A CA 1
ATOM 552 C C . VAL A 1 75 ? -6.308 -1.922 -2.246 1.00 90.38 75 VAL A C 1
ATOM 554 O O . VAL A 1 75 ? -6.486 -2.184 -1.060 1.00 90.38 75 VAL A O 1
ATOM 557 N N . MET A 1 76 ? -7.230 -1.281 -2.971 1.00 91.56 76 MET A N 1
ATOM 558 C CA . MET A 1 76 ? -8.540 -0.877 -2.452 1.00 91.56 76 MET A CA 1
ATOM 559 C C . MET A 1 76 ? -9.366 -2.088 -2.011 1.00 91.56 76 MET A C 1
ATOM 561 O O . MET A 1 76 ? -9.953 -2.070 -0.927 1.00 91.56 76 MET A O 1
ATOM 565 N N . SER A 1 77 ? -9.399 -3.139 -2.832 1.00 92.94 77 SER A N 1
ATOM 566 C CA . SER A 1 77 ? -10.100 -4.389 -2.533 1.00 92.94 77 SER A CA 1
ATOM 567 C C . SER A 1 77 ? -9.518 -5.066 -1.292 1.00 92.94 77 SER A C 1
ATOM 569 O O . SER A 1 77 ? -10.261 -5.397 -0.365 1.00 92.94 77 SER A O 1
ATOM 571 N N . ASP A 1 78 ? -8.193 -5.201 -1.228 1.00 92.75 78 ASP A N 1
ATOM 572 C CA . ASP A 1 78 ? -7.499 -5.827 -0.100 1.00 92.75 78 ASP A CA 1
ATOM 573 C C . ASP A 1 78 ? -7.692 -5.029 1.193 1.00 92.75 78 ASP A C 1
ATOM 575 O O . ASP A 1 78 ? -7.983 -5.595 2.250 1.00 92.75 78 ASP A O 1
ATOM 579 N N . LEU A 1 79 ? -7.586 -3.701 1.125 1.00 93.69 79 LEU A N 1
ATOM 580 C CA . LEU A 1 79 ? -7.814 -2.822 2.266 1.00 93.69 79 LEU A CA 1
ATOM 581 C C . LEU A 1 79 ? -9.263 -2.902 2.759 1.00 93.69 79 LEU A C 1
ATOM 583 O O . LEU A 1 79 ? -9.495 -3.064 3.955 1.00 93.69 79 LEU A O 1
ATOM 587 N N . THR A 1 80 ? -10.235 -2.842 1.847 1.00 94.50 80 THR A N 1
ATOM 588 C CA . THR A 1 80 ? -11.664 -2.951 2.178 1.00 94.50 80 THR A CA 1
ATOM 589 C C . THR A 1 80 ? -11.973 -4.299 2.829 1.00 94.50 80 THR A C 1
ATOM 591 O O . THR A 1 80 ? -12.645 -4.350 3.861 1.00 94.50 80 THR A O 1
ATOM 594 N N . GLY A 1 81 ? -11.445 -5.391 2.268 1.00 94.69 81 GLY A N 1
ATOM 595 C CA . GLY A 1 81 ? -11.615 -6.737 2.812 1.00 94.69 81 GLY A CA 1
ATOM 596 C C . GLY A 1 81 ? -11.020 -6.879 4.212 1.00 94.69 81 GLY A C 1
ATOM 597 O O . GLY A 1 81 ? -11.673 -7.416 5.111 1.00 94.69 81 GLY A O 1
ATOM 598 N N . ASN A 1 82 ? -9.817 -6.342 4.429 1.00 94.56 82 ASN A N 1
ATOM 599 C CA . ASN A 1 82 ? -9.159 -6.374 5.73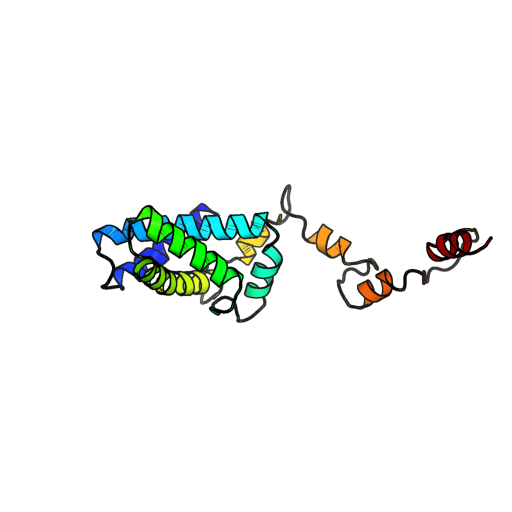2 1.00 94.56 82 ASN A CA 1
ATOM 600 C C . ASN A 1 82 ? -9.863 -5.496 6.768 1.00 94.56 82 ASN A C 1
ATOM 602 O O . ASN A 1 82 ? -10.064 -5.950 7.890 1.00 94.56 82 ASN A O 1
ATOM 606 N N . LEU A 1 83 ? -10.286 -4.280 6.412 1.00 92.19 83 LEU A N 1
ATOM 607 C CA . LEU A 1 83 ? -11.045 -3.406 7.311 1.00 92.19 83 LEU A CA 1
ATOM 608 C C . LEU A 1 83 ? -12.368 -4.05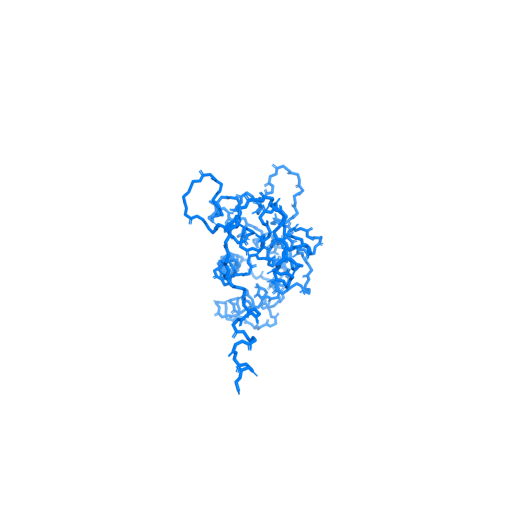4 7.720 1.00 92.19 83 LEU A C 1
ATOM 610 O O . LEU A 1 83 ? -12.662 -4.145 8.910 1.00 92.19 83 LEU A O 1
ATOM 614 N N . SER A 1 84 ? -13.130 -4.578 6.755 1.00 93.19 84 SER A N 1
ATOM 615 C CA . SER A 1 84 ? -14.396 -5.257 7.042 1.00 93.19 84 SER A CA 1
ATOM 616 C C . SER A 1 84 ? -14.191 -6.486 7.933 1.00 93.19 84 SER A C 1
ATOM 618 O O . SER A 1 84 ? -14.867 -6.623 8.951 1.00 93.19 84 SER A O 1
ATOM 620 N N . SER A 1 85 ? -13.206 -7.334 7.619 1.00 93.62 85 SER A N 1
ATOM 621 C CA . SER A 1 85 ? -12.960 -8.578 8.362 1.00 93.62 85 SER A CA 1
ATOM 622 C C . SER A 1 85 ? -12.380 -8.341 9.758 1.00 93.62 85 SER A C 1
ATOM 624 O O . SER A 1 85 ? -12.794 -8.994 10.712 1.00 93.62 85 SER A O 1
ATOM 626 N N . LYS A 1 86 ? -11.413 -7.422 9.895 1.00 91.62 86 LYS A N 1
ATOM 627 C CA . LYS A 1 86 ? -10.692 -7.189 11.157 1.00 91.62 86 LYS A CA 1
ATOM 628 C C . LYS A 1 86 ? -11.441 -6.267 12.114 1.00 91.62 86 LYS A C 1
ATOM 630 O O . LYS A 1 86 ? -11.292 -6.427 13.320 1.00 91.62 86 LYS A O 1
ATOM 635 N N . MET A 1 87 ? -12.242 -5.329 11.606 1.00 89.06 87 MET A N 1
ATOM 636 C CA . MET A 1 87 ? -13.053 -4.445 12.453 1.00 89.06 87 MET A CA 1
ATOM 637 C C . MET A 1 87 ? -14.498 -4.917 12.625 1.00 89.06 87 MET A C 1
ATOM 639 O O . MET A 1 87 ? -15.217 -4.373 13.458 1.00 89.06 87 MET A O 1
ATOM 643 N N . GLY A 1 88 ? -14.952 -5.890 11.830 1.00 88.25 88 GLY A N 1
ATOM 644 C CA . GLY A 1 88 ? -16.351 -6.322 11.834 1.00 88.25 88 GLY A CA 1
ATOM 645 C C . GLY A 1 88 ? -17.319 -5.259 11.301 1.00 88.25 88 GLY A C 1
ATOM 646 O O . GLY A 1 88 ? -18.497 -5.274 11.655 1.00 88.25 88 GLY 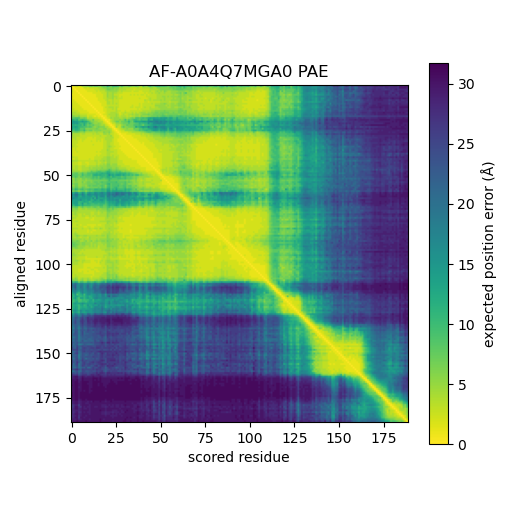A O 1
ATOM 647 N N . ILE A 1 89 ? -16.835 -4.323 10.478 1.00 88.44 89 ILE A N 1
ATOM 648 C CA . ILE A 1 89 ? -17.649 -3.260 9.870 1.00 88.44 89 ILE A CA 1
ATOM 649 C C . ILE A 1 89 ? -18.213 -3.693 8.515 1.00 88.44 89 ILE A C 1
ATOM 651 O O . ILE A 1 89 ? -17.688 -4.591 7.849 1.00 88.44 89 ILE A O 1
ATOM 655 N N . SER A 1 90 ? -19.285 -3.026 8.080 1.00 91.25 90 SER A N 1
ATOM 656 C CA . SER A 1 90 ? -19.894 -3.305 6.776 1.00 91.25 90 SER A CA 1
ATOM 657 C C . SER A 1 90 ? -18.933 -2.996 5.621 1.00 91.25 90 SER A C 1
ATOM 659 O O . SER A 1 90 ? -18.103 -2.091 5.714 1.00 91.25 90 SER A O 1
ATOM 661 N N . GLY A 1 91 ? -19.084 -3.700 4.494 1.00 89.50 91 GLY A N 1
ATOM 662 C CA . GLY A 1 91 ? -18.278 -3.441 3.295 1.00 89.50 91 GLY A CA 1
ATOM 663 C C . GLY A 1 91 ? -18.404 -2.001 2.780 1.00 89.50 91 GLY A C 1
ATOM 664 O O . GLY A 1 91 ? -17.425 -1.435 2.308 1.00 89.50 91 GLY A O 1
ATOM 665 N N . ALA A 1 92 ? -19.574 -1.373 2.944 1.00 89.19 92 ALA A N 1
ATOM 666 C CA . ALA A 1 92 ? -19.788 0.027 2.579 1.00 89.19 92 ALA A CA 1
ATOM 667 C C . ALA A 1 92 ? -18.983 0.991 3.469 1.00 89.19 92 ALA A C 1
ATOM 669 O O . ALA A 1 92 ? -18.337 1.900 2.956 1.00 89.19 92 ALA A O 1
ATOM 670 N N . GLN A 1 93 ? -18.969 0.765 4.788 1.00 87.62 93 GLN A N 1
ATOM 671 C CA . GLN A 1 93 ? -18.146 1.552 5.714 1.00 87.62 93 GLN A CA 1
ATOM 672 C C . GLN A 1 93 ? -16.655 1.341 5.441 1.00 87.62 93 GLN A C 1
ATOM 674 O O . GLN A 1 93 ? -15.915 2.309 5.307 1.00 87.62 93 GLN A O 1
ATOM 679 N N . ALA A 1 94 ? -16.222 0.086 5.290 1.00 90.81 94 ALA A N 1
ATOM 680 C CA . ALA A 1 94 ? -14.837 -0.243 4.966 1.00 90.81 94 ALA A CA 1
ATOM 681 C C . ALA A 1 94 ? -14.380 0.414 3.655 1.00 90.81 94 ALA A C 1
ATOM 683 O O . ALA A 1 94 ? -13.289 0.976 3.602 1.00 90.81 94 ALA A O 1
ATOM 684 N N . SER A 1 95 ? -15.233 0.395 2.627 1.00 91.06 95 SER A N 1
ATOM 685 C CA . SER A 1 95 ? -14.959 1.046 1.347 1.00 91.06 95 SER A CA 1
ATOM 686 C C . SER A 1 95 ? -14.855 2.564 1.492 1.00 91.06 95 SER A C 1
ATOM 688 O O . SER A 1 95 ? -13.924 3.146 0.949 1.00 91.06 95 SER A O 1
ATOM 690 N N . GLY A 1 96 ? -15.730 3.211 2.272 1.00 89.44 96 GLY A N 1
ATOM 691 C CA . GLY A 1 96 ? -15.637 4.652 2.542 1.00 89.44 96 GLY A CA 1
ATOM 692 C C . GLY A 1 96 ? -14.314 5.051 3.207 1.00 89.44 96 GLY A C 1
ATOM 693 O O . GLY A 1 96 ? -13.675 6.028 2.805 1.00 89.44 96 GLY A O 1
ATOM 694 N N . LEU A 1 97 ? -13.854 4.254 4.176 1.00 88.69 97 LEU A N 1
ATOM 695 C CA . LEU A 1 97 ? -12.549 4.448 4.813 1.00 88.69 97 LEU A CA 1
ATOM 696 C C . LEU A 1 97 ? -11.400 4.241 3.829 1.00 88.69 97 LEU A C 1
ATOM 698 O O . LEU A 1 97 ? -10.517 5.092 3.724 1.00 88.69 97 LEU A O 1
ATOM 702 N N . ALA A 1 98 ? -11.427 3.144 3.075 1.00 90.44 98 ALA A N 1
ATOM 703 C CA . ALA A 1 98 ? -10.398 2.824 2.098 1.00 90.44 98 ALA A CA 1
ATOM 704 C C . ALA A 1 98 ? -10.281 3.912 1.011 1.00 90.44 98 ALA A C 1
ATOM 706 O O . ALA A 1 98 ? -9.172 4.361 0.721 1.00 90.44 98 ALA A O 1
ATOM 707 N N . SER A 1 99 ? -11.409 4.42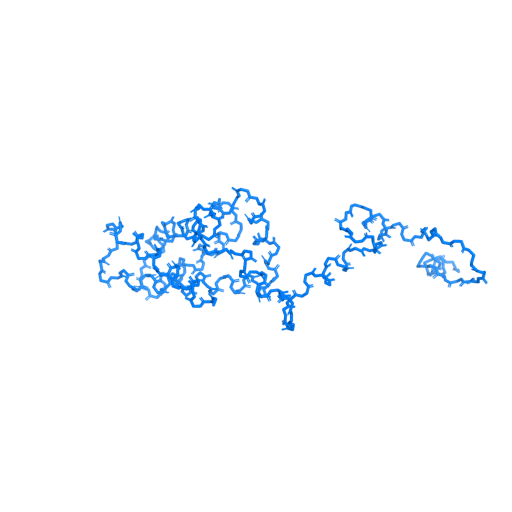5 0.506 1.00 90.06 99 SER A N 1
ATOM 708 C CA . SER A 1 99 ? -11.472 5.529 -0.464 1.00 90.06 99 SER A CA 1
ATOM 709 C C . SER A 1 99 ? -10.955 6.861 0.074 1.00 90.06 99 SER A C 1
ATOM 711 O O . SER A 1 99 ? -10.532 7.708 -0.706 1.00 90.06 99 SER A O 1
ATOM 713 N N . SER A 1 100 ? -10.943 7.049 1.393 1.00 88.00 100 SER A N 1
ATOM 714 C CA . SER A 1 100 ? -10.396 8.257 2.025 1.00 88.00 100 SER A CA 1
ATOM 715 C C . SER A 1 100 ? -8.892 8.121 2.295 1.00 88.00 100 SER A C 1
ATOM 717 O O . SER A 1 100 ? -8.118 9.057 2.100 1.00 88.00 100 SER A O 1
ATOM 719 N N . ILE A 1 101 ? -8.464 6.933 2.731 1.00 89.38 101 ILE A N 1
ATOM 720 C CA . ILE A 1 101 ? -7.094 6.648 3.173 1.00 89.38 101 ILE A CA 1
ATOM 721 C C . ILE A 1 101 ? -6.153 6.423 1.982 1.00 89.38 101 ILE A C 1
ATOM 723 O O . ILE A 1 101 ? -5.056 6.987 1.922 1.00 89.38 101 ILE A O 1
ATOM 727 N N . LEU A 1 102 ? -6.569 5.596 1.022 1.00 89.62 102 LEU A N 1
ATOM 728 C CA . LEU A 1 102 ? -5.693 5.110 -0.039 1.00 89.62 102 LEU A CA 1
ATOM 729 C C . LEU A 1 102 ? -5.181 6.229 -0.968 1.00 89.62 102 LEU A C 1
ATOM 731 O O . LEU A 1 102 ? -3.969 6.270 -1.205 1.00 89.62 102 LEU A O 1
ATOM 735 N N . PRO A 1 103 ? -6.010 7.183 -1.443 1.00 87.31 103 PRO A N 1
ATOM 736 C CA . PRO A 1 103 ? -5.525 8.263 -2.306 1.00 87.31 103 PRO A CA 1
ATOM 737 C C . PRO A 1 103 ? -4.498 9.173 -1.621 1.00 87.31 103 PRO A C 1
ATOM 739 O O . PRO A 1 103 ? -3.541 9.608 -2.265 1.00 87.31 103 PRO A O 1
ATOM 742 N N . MET A 1 104 ? -4.651 9.432 -0.317 1.00 86.56 104 MET A N 1
ATOM 743 C CA . MET A 1 104 ? -3.698 10.211 0.489 1.00 86.56 104 MET A CA 1
ATOM 744 C C . MET A 1 104 ? -2.343 9.505 0.589 1.00 86.56 104 MET A C 1
ATOM 746 O O . MET A 1 104 ? -1.302 10.125 0.372 1.00 86.56 104 MET A O 1
ATOM 750 N N . ILE A 1 105 ? -2.344 8.198 0.852 1.00 86.25 105 ILE A N 1
ATOM 751 C CA . ILE A 1 105 ? -1.119 7.390 0.930 1.00 86.25 105 ILE A CA 1
ATOM 752 C C . ILE A 1 105 ? -0.407 7.340 -0.415 1.00 86.25 105 ILE A C 1
ATOM 754 O O . ILE A 1 105 ? 0.797 7.575 -0.477 1.00 86.25 105 ILE A O 1
ATOM 758 N N . ILE A 1 106 ? -1.144 7.065 -1.492 1.00 83.44 106 ILE A N 1
ATOM 759 C CA . ILE A 1 106 ? -0.595 7.066 -2.849 1.00 83.44 106 ILE A CA 1
ATOM 760 C C . ILE A 1 106 ? -0.017 8.444 -3.164 1.00 83.44 106 ILE A C 1
ATOM 762 O O . ILE A 1 106 ? 1.105 8.549 -3.649 1.00 83.44 106 ILE A O 1
ATOM 766 N N . SER A 1 107 ? -0.734 9.515 -2.830 1.00 81.19 107 SER A N 1
ATOM 767 C CA . SER A 1 107 ? -0.220 10.867 -3.015 1.00 81.19 107 SER A CA 1
ATOM 768 C C . SER A 1 107 ? 1.091 11.063 -2.256 1.00 81.19 107 SER A C 1
ATOM 770 O O . SER A 1 107 ? 2.050 11.521 -2.854 1.00 81.19 107 SER A O 1
ATOM 772 N N . LYS A 1 108 ? 1.218 10.650 -0.992 1.00 80.69 108 LYS A N 1
ATOM 773 C CA . LYS A 1 108 ? 2.486 10.795 -0.250 1.00 80.69 108 LYS A CA 1
ATOM 774 C C . LYS A 1 108 ? 3.614 9.876 -0.743 1.00 80.69 108 LYS A C 1
ATOM 776 O O . LYS A 1 108 ? 4.781 10.231 -0.593 1.00 80.69 108 LYS A O 1
ATOM 781 N N . LEU A 1 109 ? 3.279 8.732 -1.339 1.00 77.81 109 LEU A N 1
ATOM 782 C CA . LEU A 1 109 ? 4.244 7.779 -1.891 1.00 77.81 109 LEU A CA 1
ATOM 783 C C . LEU A 1 109 ? 4.775 8.204 -3.272 1.00 77.81 109 LEU A C 1
ATOM 785 O O . LEU A 1 109 ? 5.943 7.977 -3.579 1.00 77.81 109 LEU A O 1
ATOM 789 N N . PHE A 1 110 ? 3.924 8.813 -4.105 1.00 72.69 110 PHE A N 1
ATOM 790 C CA . PHE A 1 110 ? 4.239 9.141 -5.499 1.00 72.69 110 PHE A CA 1
ATOM 791 C C . PHE A 1 110 ? 4.415 10.650 -5.765 1.00 72.69 110 PHE A C 1
ATOM 793 O O . PHE A 1 110 ? 5.175 11.012 -6.660 1.00 72.69 110 PHE A O 1
ATOM 800 N N . ASN A 1 111 ? 3.790 11.554 -4.994 1.00 67.19 111 ASN A N 1
ATOM 801 C CA . ASN A 1 111 ? 4.061 12.995 -5.095 1.00 67.19 111 ASN A CA 1
ATOM 802 C C . ASN A 1 111 ? 5.300 13.379 -4.282 1.00 67.19 111 ASN A C 1
ATOM 804 O O . ASN A 1 111 ? 5.272 13.563 -3.064 1.00 67.19 111 ASN A O 1
ATOM 808 N N . LYS A 1 112 ? 6.389 13.621 -5.008 1.00 51.81 112 LYS A N 1
ATOM 809 C CA . LYS A 1 112 ? 7.593 14.295 -4.521 1.00 51.81 112 LYS A CA 1
ATOM 810 C C . LYS A 1 112 ? 7.337 15.798 -4.372 1.00 51.81 112 LYS A C 1
ATOM 812 O O . LYS A 1 112 ? 7.854 16.598 -5.143 1.00 51.81 112 LYS A O 1
ATOM 817 N N . SER A 1 113 ? 6.550 16.210 -3.381 1.00 38.56 113 SER A N 1
ATOM 818 C CA . SER A 1 113 ? 6.453 17.629 -3.018 1.00 38.56 113 SER A CA 1
ATOM 819 C C . SER A 1 113 ? 7.374 17.930 -1.836 1.00 38.56 113 SER A C 1
ATOM 821 O O . SER A 1 113 ? 7.004 17.734 -0.685 1.00 38.56 113 SER A O 1
ATOM 823 N N . GLY A 1 114 ? 8.588 18.407 -2.134 1.00 39.19 114 GLY A N 1
ATOM 824 C CA . GLY A 1 114 ? 9.438 19.125 -1.176 1.00 39.19 114 GLY A CA 1
ATOM 825 C C . GLY A 1 114 ? 10.250 18.265 -0.199 1.00 39.19 114 GLY A C 1
ATOM 826 O O . GLY A 1 114 ? 9.909 18.142 0.969 1.00 39.19 114 GLY A O 1
ATOM 827 N N . GLY A 1 115 ? 11.386 17.726 -0.653 1.00 38.00 115 GLY A N 1
ATOM 828 C CA . GLY A 1 115 ? 12.564 17.468 0.197 1.00 38.00 115 GLY A CA 1
ATOM 829 C C . GLY A 1 115 ? 12.523 16.337 1.239 1.00 38.00 115 GLY A C 1
ATOM 830 O O . GLY A 1 115 ? 13.577 16.030 1.787 1.00 38.00 115 GLY A O 1
ATOM 831 N N . GLY A 1 116 ? 11.379 15.695 1.494 1.00 47.56 116 GLY A N 1
ATOM 832 C CA . GLY A 1 116 ? 11.255 14.635 2.514 1.00 47.56 116 GLY A CA 1
ATOM 833 C C . GLY A 1 116 ? 10.289 13.492 2.178 1.00 47.56 116 GLY A C 1
ATOM 834 O O . GLY A 1 116 ? 9.961 12.700 3.056 1.00 47.56 116 GLY A O 1
ATOM 835 N N . GLY A 1 117 ? 9.813 13.412 0.930 1.00 49.41 117 GLY A N 1
ATOM 836 C CA . GLY A 1 117 ? 8.900 12.359 0.475 1.00 49.41 117 GLY A CA 1
ATOM 837 C C . GLY A 1 117 ? 9.568 10.982 0.418 1.00 49.41 117 GLY A C 1
ATOM 838 O O . GLY A 1 117 ? 10.745 10.864 0.071 1.00 49.41 117 GLY A O 1
ATOM 839 N N . PHE A 1 118 ? 8.806 9.946 0.762 1.00 57.22 118 PHE A N 1
ATOM 840 C CA . PHE A 1 118 ? 9.242 8.554 0.740 1.00 57.22 118 PHE A CA 1
ATOM 841 C C . PHE A 1 118 ? 9.419 8.109 -0.721 1.00 57.22 118 PHE A C 1
ATOM 843 O O . PHE A 1 118 ? 8.451 7.839 -1.421 1.00 57.22 118 PHE A O 1
ATOM 850 N N . ASP A 1 119 ? 10.660 8.126 -1.214 1.00 62.66 119 ASP A N 1
ATOM 851 C CA . ASP A 1 119 ? 10.951 7.935 -2.635 1.00 62.66 119 ASP A CA 1
ATOM 852 C C . ASP A 1 119 ? 10.840 6.449 -3.000 1.00 62.66 119 ASP A C 1
ATOM 854 O O . ASP A 1 119 ? 11.729 5.643 -2.698 1.00 62.66 119 ASP A O 1
ATOM 858 N N . LEU A 1 120 ? 9.743 6.081 -3.667 1.00 61.66 120 LEU A N 1
ATOM 859 C CA . LEU A 1 120 ? 9.551 4.728 -4.178 1.00 61.66 120 LEU A CA 1
ATOM 860 C C . LEU A 1 120 ? 10.696 4.301 -5.106 1.00 61.66 120 LEU A C 1
ATOM 862 O O . LEU A 1 120 ? 11.029 3.124 -5.117 1.00 61.66 120 LEU A O 1
ATOM 866 N N . SER A 1 121 ? 11.375 5.227 -5.791 1.00 59.88 121 SER A N 1
ATOM 867 C CA . SER A 1 121 ? 12.581 4.935 -6.584 1.00 59.88 121 SER A CA 1
ATOM 868 C C . SER A 1 121 ? 13.780 4.569 -5.711 1.00 59.88 121 SER A C 1
ATOM 870 O O . SER A 1 121 ? 14.603 3.759 -6.121 1.00 59.88 121 SER A O 1
ATOM 872 N N . SER A 1 122 ? 13.893 5.132 -4.504 1.00 62.34 122 SER A N 1
ATOM 873 C CA . SER A 1 122 ? 14.952 4.763 -3.549 1.00 62.34 122 SER A CA 1
ATOM 874 C C . SER A 1 122 ? 14.672 3.410 -2.902 1.00 62.34 122 SER A C 1
ATOM 876 O O . SER A 1 122 ? 15.586 2.615 -2.711 1.00 62.34 122 SER A O 1
ATOM 878 N N . ILE A 1 123 ? 13.403 3.120 -2.611 1.00 63.44 123 ILE A N 1
ATOM 879 C CA . ILE A 1 123 ? 12.952 1.800 -2.153 1.00 63.44 123 ILE A CA 1
ATOM 880 C C . ILE A 1 123 ? 13.204 0.776 -3.244 1.00 63.44 123 ILE A C 1
ATOM 882 O O . ILE A 1 123 ? 13.868 -0.225 -2.994 1.00 63.44 123 ILE A O 1
ATOM 886 N N . LEU A 1 124 ? 12.732 1.061 -4.455 1.00 62.06 124 LEU A N 1
ATOM 887 C CA . LEU A 1 124 ? 12.892 0.203 -5.608 1.00 62.06 124 LEU A CA 1
ATOM 888 C C . LEU A 1 124 ? 14.369 -0.028 -5.889 1.00 62.06 124 LEU A C 1
A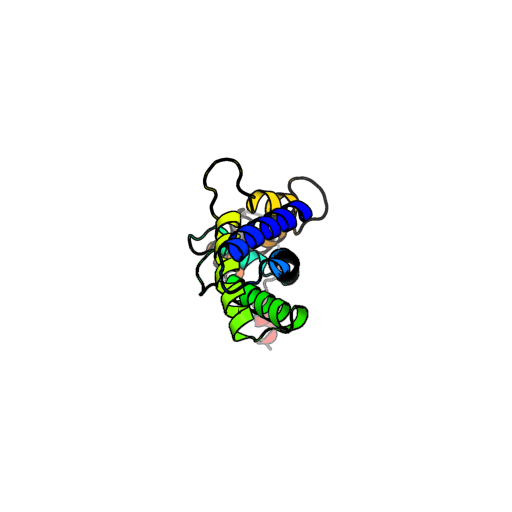TOM 890 O O . LEU A 1 124 ? 14.784 -1.172 -5.899 1.00 62.06 124 LEU A O 1
ATOM 894 N N . GLY A 1 125 ? 15.175 1.030 -5.967 1.00 61.44 125 GLY A N 1
ATOM 895 C CA . GLY A 1 125 ? 16.623 0.926 -6.109 1.00 61.44 125 GLY A CA 1
ATOM 896 C C . GLY A 1 125 ? 17.282 0.126 -4.982 1.00 61.44 125 GLY A C 1
ATOM 897 O O . GLY A 1 125 ? 18.185 -0.656 -5.246 1.00 61.44 125 GLY A O 1
ATOM 898 N N . SER A 1 126 ? 16.817 0.239 -3.734 1.00 61.03 126 SER A N 1
ATOM 899 C CA . SER A 1 126 ? 17.342 -0.562 -2.617 1.00 61.03 126 SER A CA 1
ATOM 900 C C . SER A 1 126 ? 16.912 -2.037 -2.648 1.00 61.03 126 SER A C 1
ATOM 902 O O . SER A 1 126 ? 17.636 -2.889 -2.144 1.00 61.03 126 SER A O 1
ATOM 904 N N . LEU A 1 127 ? 15.762 -2.353 -3.253 1.00 55.88 127 LEU A N 1
ATOM 905 C CA . LEU A 1 127 ? 15.188 -3.703 -3.342 1.00 55.88 127 LEU A CA 1
ATOM 906 C C . LEU A 1 127 ? 15.581 -4.443 -4.630 1.00 55.88 127 LEU A C 1
ATOM 908 O O . LEU A 1 127 ? 15.757 -5.658 -4.605 1.00 55.88 127 LEU A O 1
ATOM 912 N N . THR A 1 128 ? 15.767 -3.733 -5.743 1.00 59.69 128 THR A N 1
ATOM 913 C CA . THR A 1 128 ? 16.227 -4.278 -7.034 1.00 59.69 128 THR A CA 1
ATOM 914 C C . THR A 1 128 ? 17.748 -4.291 -7.150 1.00 59.69 128 THR A C 1
ATOM 916 O O . THR A 1 128 ? 18.280 -4.554 -8.221 1.00 59.69 128 THR A O 1
ATOM 919 N N . GLY A 1 129 ? 18.464 -4.023 -6.057 1.00 50.91 129 GLY A N 1
ATOM 920 C CA . GLY A 1 129 ? 19.910 -4.199 -6.003 1.00 50.91 129 GLY A CA 1
ATOM 921 C C . GLY A 1 129 ? 20.697 -3.029 -6.582 1.00 50.91 129 GLY A C 1
ATOM 922 O O . GLY A 1 129 ? 21.515 -3.205 -7.483 1.00 50.91 129 GLY A O 1
ATOM 923 N N . GLY A 1 130 ? 20.538 -1.846 -5.995 1.00 48.06 130 GLY A N 1
ATOM 924 C CA . GLY A 1 130 ? 21.577 -0.827 -5.995 1.00 48.06 130 GLY A CA 1
ATOM 925 C C . GLY A 1 130 ? 22.872 -1.429 -5.448 1.00 48.06 130 GLY A C 1
ATOM 926 O O . GLY A 1 130 ? 23.063 -1.520 -4.243 1.00 48.06 130 GLY A O 1
ATOM 927 N N . GLN A 1 131 ? 23.723 -1.883 -6.367 1.00 45.47 131 GLN A N 1
ATOM 928 C CA . GLN A 1 131 ? 25.107 -2.291 -6.162 1.00 45.47 131 GLN A CA 1
ATOM 929 C C . GLN A 1 131 ? 25.344 -3.281 -5.007 1.00 45.47 131 GLN A C 1
ATOM 931 O O . GLN A 1 131 ? 26.094 -3.000 -4.078 1.00 45.47 131 GLN A O 1
ATOM 936 N N . GLY A 1 132 ? 24.769 -4.483 -5.097 1.00 47.91 132 GLY A N 1
ATOM 937 C CA . GLY A 1 132 ? 25.262 -5.620 -4.314 1.00 47.91 132 GLY A CA 1
ATOM 938 C C . GLY A 1 132 ? 24.197 -6.607 -3.856 1.00 47.91 132 GLY A C 1
ATOM 939 O O . GLY A 1 132 ? 23.601 -6.426 -2.806 1.00 47.91 132 GLY A O 1
ATOM 940 N N . GLY A 1 133 ? 24.055 -7.702 -4.605 1.00 47.91 133 GLY A N 1
ATOM 941 C CA . GLY A 1 133 ? 23.652 -9.005 -4.068 1.00 47.91 133 GLY A CA 1
ATOM 942 C C . GLY A 1 133 ? 22.173 -9.191 -3.719 1.00 47.91 133 GLY A C 1
ATOM 943 O O . GLY A 1 133 ? 21.751 -8.916 -2.603 1.00 47.91 133 GLY A O 1
ATOM 944 N N . GLY A 1 134 ? 21.421 -9.807 -4.638 1.00 51.34 134 GLY A N 1
ATOM 945 C CA . GLY A 1 134 ? 20.212 -10.575 -4.298 1.00 51.34 134 GLY A CA 1
ATOM 946 C C . GLY A 1 134 ? 18.858 -9.973 -4.687 1.00 51.34 134 GLY A C 1
ATOM 947 O O . GLY A 1 134 ? 17.837 -10.577 -4.375 1.00 51.34 134 GLY A O 1
ATOM 948 N N . GLY A 1 135 ? 18.828 -8.826 -5.368 1.00 48.56 135 GLY A N 1
ATOM 949 C CA . GLY A 1 135 ? 17.601 -8.203 -5.875 1.00 48.56 135 GLY A CA 1
ATOM 950 C C . GLY A 1 135 ? 17.253 -8.645 -7.297 1.00 48.56 135 GLY A C 1
ATOM 951 O O . GL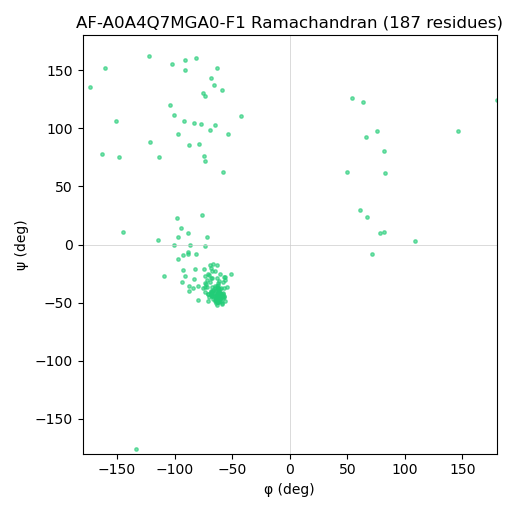Y A 1 135 ? 18.136 -8.960 -8.089 1.00 48.56 135 GLY A O 1
ATOM 952 N N . PHE A 1 136 ? 15.957 -8.661 -7.603 1.00 53.56 136 PHE A N 1
ATOM 953 C CA . PHE A 1 136 ? 15.375 -8.880 -8.930 1.00 53.56 136 PHE A CA 1
ATOM 954 C C . PHE A 1 136 ? 16.155 -8.111 -10.014 1.00 53.56 136 PHE A C 1
ATOM 956 O O . PHE A 1 136 ? 16.137 -6.880 -10.036 1.00 53.56 136 PHE A O 1
ATOM 963 N N . ASP A 1 137 ? 16.870 -8.835 -10.880 1.00 58.75 137 ASP A N 1
ATOM 964 C CA . ASP A 1 137 ? 17.762 -8.245 -11.879 1.00 58.75 137 ASP A CA 1
ATOM 965 C C . ASP A 1 137 ? 16.942 -7.728 -13.066 1.00 58.75 137 ASP A C 1
ATOM 967 O O . ASP A 1 137 ? 16.691 -8.417 -14.058 1.00 58.75 137 ASP A O 1
ATOM 971 N N . LEU A 1 138 ? 16.479 -6.487 -12.924 1.00 57.78 138 LEU A N 1
ATOM 972 C CA . LEU A 1 138 ? 15.792 -5.759 -13.984 1.00 57.78 138 LEU A CA 1
ATOM 973 C C . LEU A 1 138 ? 16.698 -5.581 -15.214 1.00 57.78 138 LEU A C 1
ATOM 975 O O . LEU A 1 138 ? 16.189 -5.482 -16.327 1.00 57.78 138 LEU A O 1
ATOM 979 N N . GLY A 1 139 ? 18.022 -5.605 -15.011 1.00 62.03 139 GLY A N 1
ATOM 980 C CA . GLY A 1 139 ? 19.018 -5.682 -16.070 1.00 62.03 139 GLY A CA 1
ATOM 981 C C . GLY A 1 139 ? 18.870 -6.973 -16.861 1.00 62.03 139 GLY A C 1
ATOM 982 O O . GLY A 1 139 ? 18.705 -6.899 -18.063 1.00 62.03 139 GLY A O 1
ATOM 983 N N . ASN A 1 140 ? 18.786 -8.138 -16.220 1.00 60.69 140 ASN A N 1
ATOM 984 C CA . ASN A 1 140 ? 18.564 -9.406 -16.925 1.00 60.69 140 ASN A CA 1
ATOM 985 C C . ASN A 1 140 ? 17.223 -9.464 -17.664 1.00 60.69 140 ASN A C 1
ATOM 987 O O . ASN A 1 140 ? 17.164 -10.066 -18.730 1.00 60.69 140 ASN A O 1
ATOM 991 N N . ILE A 1 141 ? 16.153 -8.852 -17.144 1.00 62.47 141 ILE A N 1
ATOM 992 C CA . ILE A 1 141 ? 14.871 -8.798 -17.868 1.00 62.47 141 ILE A CA 1
ATOM 993 C C . ILE A 1 141 ? 14.977 -7.864 -19.074 1.00 62.47 141 ILE A C 1
ATOM 995 O O . ILE A 1 141 ? 14.631 -8.274 -20.179 1.00 62.47 141 ILE A O 1
ATOM 999 N N . ALA A 1 142 ? 15.501 -6.650 -18.895 1.00 64.19 142 ALA A N 1
ATOM 1000 C CA . ALA A 1 142 ? 15.737 -5.721 -19.998 1.00 64.19 142 ALA A CA 1
ATOM 1001 C C . ALA A 1 142 ? 16.680 -6.332 -21.048 1.00 64.19 142 ALA A C 1
ATOM 1003 O O . ALA A 1 142 ? 16.364 -6.330 -22.228 1.00 64.19 142 ALA A O 1
ATOM 1004 N N . SER A 1 143 ? 17.767 -6.970 -20.613 1.00 65.06 143 SER A N 1
ATOM 1005 C CA . SER A 1 143 ? 18.712 -7.702 -21.460 1.00 65.06 143 SER A CA 1
ATOM 1006 C C . SER A 1 143 ? 18.120 -8.963 -22.092 1.00 65.06 143 SER A C 1
ATOM 1008 O O . SER A 1 143 ? 18.640 -9.426 -23.098 1.00 65.06 143 SER A O 1
ATOM 1010 N N . SER A 1 144 ? 17.056 -9.544 -21.528 1.00 67.50 144 SER A N 1
ATOM 1011 C CA . SER A 1 144 ? 16.335 -10.661 -22.157 1.00 67.50 144 SER A CA 1
ATOM 1012 C C . SER A 1 144 ? 15.324 -10.205 -23.212 1.00 67.50 144 SER A C 1
ATOM 1014 O O . SER A 1 144 ? 14.944 -10.999 -24.069 1.00 67.50 144 SER A O 1
ATOM 1016 N N . LEU A 1 145 ? 14.892 -8.942 -23.148 1.00 78.31 145 LEU A N 1
ATOM 1017 C CA . LEU A 1 145 ? 14.032 -8.301 -24.144 1.00 78.31 145 LEU A CA 1
ATOM 1018 C C . LEU A 1 145 ? 14.840 -7.563 -25.225 1.00 78.31 145 LEU A C 1
ATOM 1020 O O . LEU A 1 145 ? 14.327 -7.380 -26.323 1.00 78.31 145 LEU A O 1
ATOM 1024 N N . ASP A 1 146 ? 16.087 -7.194 -24.922 1.00 83.25 146 ASP A N 1
ATOM 1025 C CA . ASP A 1 146 ? 17.119 -6.721 -25.852 1.00 83.25 146 ASP A CA 1
ATOM 1026 C C . ASP A 1 146 ? 17.667 -7.907 -26.671 1.00 83.25 146 ASP A C 1
ATOM 1028 O O . ASP A 1 146 ? 18.721 -8.493 -26.399 1.00 83.25 146 ASP A O 1
ATOM 1032 N N . ILE A 1 147 ? 16.868 -8.336 -27.648 1.00 81.62 147 ILE A N 1
ATOM 1033 C CA . ILE A 1 147 ? 17.162 -9.478 -28.520 1.00 81.62 147 ILE A CA 1
ATOM 1034 C C . ILE A 1 147 ? 18.401 -9.174 -29.370 1.00 81.62 147 ILE A C 1
ATOM 1036 O O . ILE A 1 147 ? 19.183 -10.084 -29.672 1.00 81.62 147 ILE A O 1
ATOM 1040 N N . ASN A 1 148 ? 18.571 -7.913 -29.781 1.00 82.69 148 ASN A N 1
ATOM 1041 C CA . ASN A 1 148 ? 19.649 -7.501 -30.675 1.00 82.69 148 ASN A CA 1
ATOM 1042 C C . ASN A 1 148 ? 20.954 -7.118 -29.932 1.00 82.69 148 ASN A C 1
ATOM 1044 O O . ASN A 1 148 ? 21.996 -6.986 -30.581 1.00 82.69 148 ASN A O 1
ATOM 1048 N N . LYS A 1 149 ? 20.921 -7.046 -28.593 1.00 80.75 149 LYS A N 1
ATOM 1049 C CA . LYS A 1 149 ? 22.020 -6.687 -27.678 1.00 80.75 149 LYS A CA 1
ATOM 1050 C C . LYS A 1 149 ? 22.579 -5.280 -27.896 1.00 80.75 149 LYS A C 1
ATOM 1052 O O . LYS A 1 149 ? 23.773 -5.056 -27.667 1.00 80.75 149 LYS A O 1
ATOM 1057 N N . ASP A 1 150 ? 21.762 -4.340 -28.360 1.00 80.06 150 ASP A N 1
ATOM 1058 C CA . ASP A 1 150 ? 22.174 -2.953 -28.597 1.00 80.06 150 ASP A CA 1
ATOM 1059 C C . ASP A 1 150 ? 22.065 -2.058 -27.347 1.00 80.06 150 ASP A C 1
ATOM 1061 O O . ASP A 1 150 ? 22.453 -0.882 -27.372 1.00 80.06 150 ASP A O 1
ATOM 1065 N N . GLY A 1 151 ? 21.610 -2.631 -26.229 1.00 74.25 151 GLY A N 1
ATOM 1066 C CA . GLY A 1 151 ? 21.437 -1.952 -24.953 1.00 74.25 151 GLY A CA 1
ATOM 1067 C C . GLY A 1 151 ? 20.134 -1.162 -24.854 1.00 74.25 151 GLY A C 1
ATOM 1068 O O . GLY A 1 151 ? 19.983 -0.365 -23.920 1.00 74.25 151 GLY A O 1
ATOM 1069 N N . LYS A 1 152 ? 19.206 -1.336 -25.797 1.00 73.06 152 LYS A N 1
ATOM 1070 C CA . LYS A 1 152 ? 17.867 -0.747 -25.780 1.00 73.06 152 LYS A CA 1
ATOM 1071 C C . LYS A 1 152 ? 16.824 -1.858 -25.858 1.00 73.06 152 LYS A C 1
ATOM 1073 O O . LYS A 1 152 ? 17.115 -3.001 -26.158 1.00 73.06 152 LYS A O 1
ATOM 1078 N N . THR A 1 153 ? 15.597 -1.515 -25.481 1.00 84.88 153 THR A N 1
ATOM 1079 C CA . THR A 1 153 ? 14.434 -2.388 -25.651 1.00 84.88 153 THR A CA 1
ATOM 1080 C C . THR A 1 153 ? 13.436 -1.625 -26.507 1.00 84.88 153 THR A C 1
ATOM 1082 O O . THR A 1 153 ? 12.629 -0.849 -25.989 1.00 84.88 153 THR A O 1
ATOM 1085 N N . ASP A 1 154 ? 13.552 -1.754 -27.823 1.00 85.12 154 ASP A N 1
ATOM 1086 C CA . ASP A 1 154 ? 12.737 -1.028 -28.791 1.00 85.12 154 ASP A CA 1
ATOM 1087 C C . ASP A 1 154 ? 12.189 -1.940 -29.906 1.00 85.12 154 ASP A C 1
ATOM 1089 O O . ASP A 1 154 ? 12.278 -3.166 -29.872 1.00 85.12 154 ASP A O 1
ATOM 1093 N N . PHE A 1 155 ? 11.502 -1.359 -30.891 1.00 85.88 155 PHE A N 1
ATOM 1094 C CA . PHE A 1 155 ? 10.880 -2.134 -31.969 1.00 85.88 155 PHE A CA 1
ATOM 1095 C C . PHE A 1 155 ? 11.909 -2.887 -32.837 1.00 85.88 155 PHE A C 1
ATOM 1097 O O . PHE A 1 155 ? 11.556 -3.844 -33.537 1.00 85.88 155 PHE A O 1
ATOM 1104 N N . ASN A 1 156 ? 13.183 -2.493 -32.784 1.00 83.69 156 ASN A N 1
ATOM 1105 C CA . ASN A 1 156 ? 14.261 -3.204 -33.452 1.00 83.69 156 ASN A CA 1
ATOM 1106 C C . ASN A 1 156 ? 14.504 -4.570 -32.805 1.00 83.69 156 ASN A C 1
ATOM 1108 O O . ASN A 1 156 ? 14.849 -5.498 -33.530 1.00 83.69 156 ASN A O 1
ATOM 1112 N N . ASP A 1 157 ? 14.228 -4.746 -31.510 1.00 86.69 157 ASP A N 1
ATOM 1113 C CA . ASP A 1 157 ? 14.289 -6.054 -30.846 1.00 86.69 157 ASP A CA 1
ATOM 1114 C C . ASP A 1 157 ? 13.198 -6.994 -31.325 1.00 86.69 157 ASP A C 1
ATOM 1116 O O . ASP A 1 157 ? 13.456 -8.162 -31.606 1.00 86.69 157 ASP A O 1
ATOM 1120 N N . LEU A 1 158 ? 11.977 -6.482 -31.505 1.00 79.56 158 LEU A N 1
ATOM 1121 C CA . LEU A 1 158 ? 10.888 -7.255 -32.103 1.00 79.56 158 LEU A CA 1
ATOM 1122 C C . LEU A 1 158 ? 11.214 -7.624 -33.556 1.00 79.56 158 LEU A C 1
ATOM 1124 O O . LEU A 1 158 ? 10.947 -8.740 -34.005 1.00 79.56 158 LEU A O 1
ATOM 1128 N N . THR A 1 159 ? 11.834 -6.695 -34.282 1.00 84.25 159 THR A N 1
ATOM 1129 C CA . THR A 1 159 ? 12.300 -6.921 -35.652 1.00 84.25 159 THR A CA 1
ATOM 1130 C C . THR A 1 159 ? 13.442 -7.936 -35.691 1.00 84.25 159 THR A C 1
ATOM 1132 O O . THR A 1 159 ? 13.471 -8.764 -36.593 1.00 84.25 159 THR A O 1
ATOM 1135 N N . ALA A 1 160 ? 14.340 -7.943 -34.707 1.00 80.12 160 ALA A N 1
ATOM 1136 C CA . ALA A 1 160 ? 15.399 -8.938 -34.571 1.00 80.12 160 ALA A CA 1
ATOM 1137 C C . ALA A 1 160 ? 14.852 -10.312 -34.148 1.00 80.12 160 ALA A C 1
ATOM 1139 O O . ALA A 1 160 ? 15.317 -11.336 -34.645 1.00 80.12 160 ALA A O 1
ATOM 1140 N N . ALA A 1 161 ? 13.827 -10.343 -33.293 1.00 79.00 161 ALA A N 1
ATOM 1141 C CA . ALA A 1 161 ? 13.172 -11.563 -32.829 1.00 79.00 161 ALA A CA 1
ATOM 1142 C C . ALA A 1 161 ? 12.382 -12.264 -33.942 1.00 79.00 161 ALA A C 1
ATOM 1144 O O . ALA A 1 161 ? 12.420 -13.487 -34.058 1.00 79.00 161 ALA A O 1
ATOM 1145 N N . ILE A 1 162 ? 11.673 -11.496 -34.773 1.00 79.81 162 ILE A N 1
ATOM 1146 C CA . ILE A 1 162 ? 10.869 -12.023 -35.888 1.00 79.81 162 ILE A CA 1
ATOM 1147 C C . ILE A 1 162 ? 11.716 -12.180 -37.155 1.00 79.81 162 ILE A C 1
ATOM 1149 O O . ILE A 1 162 ? 11.528 -13.111 -37.935 1.00 79.81 162 ILE A O 1
ATOM 1153 N N . GLY A 1 163 ? 12.653 -11.264 -37.369 1.00 67.62 163 GLY A N 1
ATOM 1154 C CA . GLY A 1 163 ? 13.497 -11.179 -38.553 1.00 67.62 163 GLY A CA 1
ATOM 1155 C C . GLY A 1 163 ? 14.874 -11.799 -38.368 1.00 67.62 163 GLY A C 1
ATOM 1156 O O . GLY A 1 163 ? 15.778 -11.392 -39.091 1.00 67.62 163 GLY A O 1
ATOM 1157 N N . GLY A 1 164 ? 15.036 -12.729 -37.418 1.00 57.09 164 GLY A N 1
ATOM 1158 C CA . GLY A 1 164 ? 16.290 -13.353 -36.980 1.00 57.09 164 GLY A CA 1
ATOM 1159 C C . GLY A 1 164 ? 17.096 -14.082 -38.060 1.00 57.09 164 GLY A C 1
ATOM 1160 O O . GLY A 1 164 ? 17.321 -15.285 -37.963 1.00 57.09 164 GLY A O 1
ATOM 1161 N N . ASN A 1 165 ? 17.557 -13.351 -39.074 1.00 54.84 165 ASN A N 1
ATOM 1162 C CA . ASN A 1 165 ? 18.747 -13.638 -39.854 1.00 54.84 165 ASN A CA 1
ATOM 1163 C C . ASN A 1 165 ? 19.199 -12.392 -40.641 1.00 54.84 165 ASN A C 1
ATOM 1165 O O . ASN A 1 165 ? 18.991 -12.272 -41.849 1.00 54.84 165 ASN A O 1
ATOM 1169 N N . LYS A 1 166 ? 19.853 -11.449 -39.960 1.00 44.84 166 LYS A N 1
ATOM 1170 C CA . LYS A 1 166 ? 20.808 -10.554 -40.623 1.00 44.84 166 LYS A CA 1
ATOM 1171 C C . LYS A 1 166 ? 21.925 -10.174 -39.660 1.00 44.84 166 LYS A C 1
ATOM 1173 O O . LYS A 1 166 ? 21.982 -9.079 -39.118 1.00 44.84 166 LYS A O 1
ATOM 1178 N N . THR A 1 167 ? 22.817 -11.131 -39.440 1.00 43.06 167 THR A N 1
ATOM 1179 C CA . THR A 1 167 ? 24.154 -10.857 -38.922 1.00 43.06 167 THR A CA 1
ATOM 1180 C C . THR A 1 167 ? 24.896 -10.033 -39.972 1.00 43.06 167 THR A C 1
ATOM 1182 O O . THR A 1 167 ? 25.332 -10.560 -40.993 1.00 43.06 167 THR A O 1
ATOM 1185 N N . GLU A 1 168 ? 25.017 -8.728 -39.744 1.00 46.06 168 GLU A N 1
ATOM 1186 C CA . GLU A 1 168 ? 25.989 -7.888 -40.439 1.00 46.06 168 GLU A CA 1
ATOM 1187 C C . GLU A 1 168 ? 27.302 -7.953 -39.648 1.00 46.06 168 GLU A C 1
ATOM 1189 O O . GLU A 1 168 ? 27.577 -7.169 -38.746 1.00 46.06 168 GLU A O 1
ATOM 1194 N N . GLY A 1 169 ? 28.084 -8.987 -39.952 1.00 37.91 169 GLY A N 1
ATOM 1195 C CA . GLY A 1 169 ? 29.422 -9.219 -39.427 1.00 37.91 169 GLY A CA 1
ATOM 1196 C C . GLY A 1 169 ? 30.209 -9.997 -40.470 1.00 37.91 169 GLY A C 1
ATOM 1197 O O . GLY A 1 169 ? 29.939 -11.167 -40.720 1.00 37.91 169 GLY A O 1
ATOM 1198 N N . ASN A 1 170 ? 31.126 -9.307 -41.137 1.00 38.50 170 ASN A N 1
ATOM 1199 C CA . ASN A 1 170 ? 31.929 -9.833 -42.231 1.00 38.50 170 ASN A CA 1
ATOM 1200 C C . ASN A 1 170 ? 32.884 -10.953 -41.765 1.00 38.50 170 ASN A C 1
ATOM 1202 O O . ASN A 1 170 ? 33.599 -10.777 -40.782 1.00 38.50 170 ASN A O 1
ATOM 1206 N N . ASN A 1 171 ? 32.956 -12.003 -42.593 1.00 45.22 171 ASN A N 1
ATOM 1207 C CA . ASN A 1 171 ? 34.001 -13.028 -42.742 1.00 45.22 171 ASN A CA 1
ATOM 1208 C C . ASN A 1 171 ? 34.263 -14.013 -41.585 1.00 45.22 171 ASN A C 1
ATOM 1210 O O . ASN A 1 171 ? 35.180 -13.806 -40.801 1.00 45.22 171 ASN A O 1
ATOM 1214 N N . ASP A 1 172 ? 33.605 -15.180 -41.618 1.00 35.44 172 ASP A N 1
ATOM 1215 C CA . ASP A 1 172 ? 34.313 -16.437 -41.924 1.00 35.44 172 ASP A CA 1
ATOM 1216 C C . ASP A 1 172 ? 33.338 -17.539 -42.383 1.00 35.44 172 ASP A C 1
ATOM 1218 O O . ASP A 1 172 ? 32.151 -17.548 -42.059 1.00 35.44 172 ASP A O 1
ATOM 1222 N N . SER A 1 173 ? 33.843 -18.448 -43.205 1.00 49.28 173 SER A N 1
ATOM 1223 C CA . SER A 1 173 ? 33.087 -19.396 -44.016 1.00 49.28 173 SER A CA 1
ATOM 1224 C C . SER A 1 173 ? 32.874 -20.723 -43.283 1.00 49.28 173 SER A C 1
ATOM 1226 O O . SER A 1 173 ? 33.807 -21.516 -43.228 1.00 49.28 173 SER A O 1
ATOM 1228 N N . ASN A 1 174 ? 31.665 -21.024 -42.790 1.00 40.31 174 ASN A N 1
ATOM 1229 C CA . ASN A 1 174 ? 31.098 -22.387 -42.822 1.00 40.31 174 ASN A CA 1
ATOM 1230 C C . ASN A 1 174 ? 29.698 -22.481 -42.188 1.00 40.31 174 ASN A C 1
ATOM 1232 O O . ASN A 1 174 ? 29.537 -22.209 -41.007 1.00 40.31 1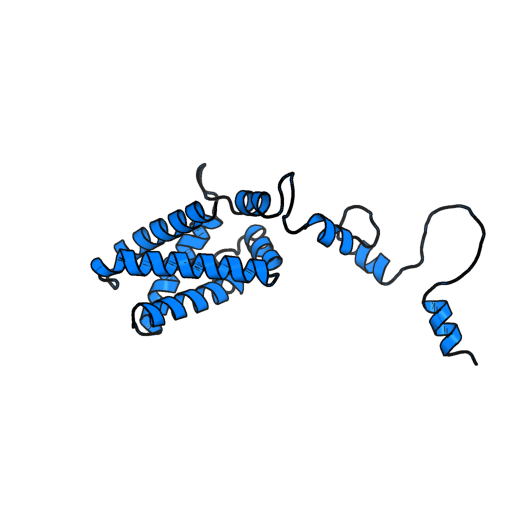74 ASN A O 1
ATOM 1236 N N . LYS A 1 175 ? 28.762 -22.995 -42.996 1.00 43.91 175 LYS A N 1
ATOM 1237 C CA . LYS A 1 175 ? 27.728 -24.002 -42.682 1.00 43.91 175 LYS A CA 1
ATOM 1238 C C . LYS A 1 175 ? 26.744 -23.821 -41.511 1.00 43.91 175 LYS A C 1
ATOM 1240 O O . LYS A 1 175 ? 27.136 -23.826 -40.356 1.00 43.91 175 LYS A O 1
ATOM 1245 N N . GLU A 1 176 ? 25.462 -23.930 -41.902 1.00 48.03 176 GLU A N 1
ATOM 1246 C CA . GLU A 1 176 ? 24.374 -24.697 -41.247 1.00 48.03 176 GLU A CA 1
ATOM 1247 C C . GLU A 1 176 ? 23.962 -24.248 -39.828 1.00 48.03 176 GLU A C 1
ATOM 1249 O O . GLU A 1 176 ? 24.745 -24.276 -38.895 1.00 48.03 176 GLU A O 1
ATOM 1254 N N . GLY A 1 177 ? 22.722 -23.885 -39.512 1.00 53.16 177 GLY A N 1
ATOM 1255 C CA . GLY A 1 177 ? 21.452 -23.941 -40.218 1.00 53.16 177 GLY A CA 1
ATOM 1256 C C . GLY A 1 177 ? 20.420 -23.201 -39.359 1.00 53.16 177 GLY A C 1
ATOM 1257 O O . GLY A 1 177 ? 20.399 -23.323 -38.132 1.00 53.16 177 GLY A O 1
ATOM 1258 N N . GLY A 1 178 ? 19.608 -22.360 -39.997 1.00 57.88 178 GLY A N 1
ATOM 1259 C CA . GLY A 1 178 ? 18.554 -21.609 -39.320 1.00 57.88 178 GLY A CA 1
ATOM 1260 C C . GLY A 1 178 ? 17.298 -22.456 -39.117 1.00 57.88 178 GLY A C 1
ATOM 1261 O O . GLY A 1 178 ? 17.052 -23.422 -39.828 1.00 57.88 178 GLY A O 1
ATOM 1262 N N . ILE A 1 179 ? 16.444 -22.044 -38.187 1.00 60.19 179 ILE A N 1
ATOM 1263 C CA . ILE A 1 179 ? 15.122 -22.635 -37.890 1.00 60.19 179 ILE A CA 1
ATOM 1264 C C . ILE A 1 179 ? 14.211 -22.805 -39.125 1.00 60.19 179 ILE A C 1
ATOM 1266 O O . ILE A 1 179 ? 13.365 -23.697 -39.142 1.00 60.19 179 ILE A O 1
ATOM 1270 N N . LEU A 1 180 ? 14.410 -22.005 -40.178 1.00 58.19 180 LEU A N 1
ATOM 1271 C CA . LEU A 1 180 ? 13.730 -22.165 -41.471 1.00 58.19 180 LEU A CA 1
ATOM 1272 C C . LEU A 1 180 ? 14.221 -23.381 -42.269 1.00 58.19 180 LEU A C 1
ATOM 1274 O O . LEU A 1 180 ? 13.433 -23.993 -42.982 1.00 58.19 180 LEU A O 1
ATOM 1278 N N . ASP A 1 181 ? 15.484 -23.764 -42.111 1.00 61.84 181 ASP A N 1
ATOM 1279 C CA . ASP A 1 181 ? 16.087 -24.943 -42.740 1.00 61.84 181 ASP A CA 1
ATOM 1280 C C . ASP A 1 181 ? 15.567 -26.236 -42.079 1.00 61.84 181 ASP A C 1
ATOM 1282 O O . ASP A 1 181 ? 15.254 -27.219 -42.750 1.00 61.84 181 ASP A O 1
ATOM 1286 N N . ASN A 1 182 ? 15.310 -26.189 -40.764 1.00 63.50 182 ASN A N 1
ATOM 1287 C CA . ASN A 1 182 ? 14.652 -27.274 -40.022 1.00 63.50 182 ASN A CA 1
ATOM 1288 C C . ASN A 1 182 ? 13.153 -27.423 -40.354 1.00 63.50 182 ASN A C 1
ATOM 1290 O O . ASN A 1 182 ? 12.602 -28.514 -40.218 1.00 63.50 182 ASN A O 1
ATOM 1294 N N . LEU A 1 183 ? 12.486 -26.355 -40.803 1.00 55.75 183 LEU A N 1
ATOM 1295 C CA . LEU A 1 183 ? 11.100 -26.404 -41.290 1.00 55.75 183 LEU A CA 1
ATOM 1296 C C . LEU A 1 183 ? 11.029 -26.831 -42.761 1.00 55.75 183 LEU A C 1
ATOM 1298 O O . LEU A 1 183 ? 10.156 -27.618 -43.128 1.00 55.75 183 LEU A O 1
ATOM 1302 N N . ALA A 1 184 ? 11.975 -26.386 -43.591 1.00 62.78 184 ALA A N 1
ATOM 1303 C CA . ALA A 1 184 ? 12.115 -26.847 -44.970 1.00 62.78 184 ALA A CA 1
ATOM 1304 C C . ALA A 1 184 ? 12.422 -28.355 -45.035 1.00 62.78 184 ALA A C 1
ATOM 1306 O O . ALA A 1 184 ? 11.849 -29.063 -45.862 1.00 62.78 184 ALA A O 1
ATOM 1307 N N . GLY A 1 185 ? 13.234 -28.870 -44.106 1.00 61.22 185 GLY A N 1
ATOM 1308 C CA . GLY A 1 185 ? 13.494 -30.305 -43.958 1.00 61.22 185 GLY A CA 1
ATOM 1309 C C . GLY A 1 185 ? 12.308 -31.131 -43.439 1.00 61.22 185 GLY A C 1
ATOM 1310 O O . GLY A 1 185 ? 12.300 -32.347 -43.614 1.00 61.22 185 GLY A O 1
ATOM 1311 N N . LEU A 1 186 ? 11.294 -30.501 -42.831 1.00 68.19 186 LEU A N 1
ATOM 1312 C CA . LEU A 1 186 ? 10.107 -31.185 -42.300 1.00 68.19 186 LEU A CA 1
ATOM 1313 C C . LEU A 1 186 ? 8.961 -31.277 -43.323 1.00 68.19 186 LEU A C 1
ATOM 1315 O O . LEU A 1 186 ? 8.163 -32.208 -43.265 1.00 68.19 186 LEU A O 1
ATOM 1319 N N . PHE A 1 187 ? 8.899 -30.344 -44.277 1.00 68.25 187 PHE A N 1
ATOM 1320 C CA . PHE A 1 187 ? 7.921 -30.353 -45.376 1.00 68.25 187 PHE A CA 1
ATOM 1321 C C . PHE A 1 187 ? 8.493 -30.868 -46.708 1.00 68.25 187 PHE A C 1
ATOM 1323 O O . PHE A 1 187 ? 7.771 -30.938 -47.701 1.00 68.25 187 PHE A O 1
ATOM 1330 N N . GLY A 1 188 ? 9.775 -31.238 -46.731 1.00 65.00 188 GLY A N 1
ATOM 1331 C CA . GLY A 1 188 ? 10.484 -31.733 -47.906 1.00 65.00 188 GLY A CA 1
ATOM 1332 C C . GLY A 1 188 ? 10.912 -33.193 -47.785 1.00 65.00 188 GLY A C 1
ATOM 1333 O O . GLY A 1 188 ? 12.100 -33.472 -47.619 1.00 65.00 188 GLY A O 1
ATOM 1334 N N . LYS A 1 189 ? 9.959 -34.119 -47.927 1.00 49.84 189 LYS A N 1
ATOM 1335 C CA . LYS A 1 189 ? 10.191 -35.444 -48.520 1.00 49.84 189 LYS A CA 1
ATOM 1336 C C . LYS A 1 189 ? 8.911 -36.012 -49.115 1.00 49.84 189 LYS A C 1
ATOM 1338 O O . LYS A 1 189 ? 7.875 -35.955 -48.421 1.00 49.84 189 LYS A O 1
#

Radius of gyration: 24.19 Å; Cα contacts (8 Å, |Δi|>4): 162; chains: 1; bounding box: 54×55×68 Å

Mean predicted aligned error: 15.33 Å

pLDDT: mean 74.16, std 15.76, range [35.44, 94.69]

Nearest PDB structures (foldseek):
  1x91-assembly1_A  TM=2.836E-01  e=1.415E+00  Arabidopsis thaliana
  4uiq-assembly2_A  TM=3.227E-01  e=6.764E+00  Bordetella pertussis Tohama I
  6m9a-assembly1_C-2  TM=2.983E-01  e=7.798E+00  Bordetella pertussis

Secondary structure (DSSP, 8-state):
-HHHHHHHHHHHHHHHHHT-TTS-GGGHHHHHHHHHHHHHHHHHHHHHTTTHHHHHHHHHSTTTT-TT-HHHHHHHHHHHHHHHHHH---HHHHHHHHHHHHHHHHHHHH---SS----HHHHHHHHTTSSSSSS--HHHHHHHH-SS-SS--SHHHHHHHHS---------------HHHHHHHHH--

Sequence (189 aa):
MMEQLMSMIKSTSQEVVEQNPDVPNDQNEVVSNIASESIVGSIQNLMSNGGMANIMSMFSGNDAAKENNPVVQNVMSDLTGNLSSKMGISGAQASGLASSILPMIISKLFNKSGGGGFDLSSILGSLTGGQGGGGFDLGNIASSLDINKDGKTDFNDLTAAIGGNKTEGNNDSNKEGGILDNLAGLFGK

Organism: NCBI:txid661488

Solvent-accessible surface area (backbone atoms only — not comparable to full-atom values): 10893 Å² total; per-residue (Å²): 108,68,68,55,52,36,48,51,36,25,55,49,29,34,58,44,36,76,72,32,89,89,46,59,77,88,44,31,65,56,54,11,50,50,46,19,54,35,47,51,48,41,53,52,50,34,52,76,72,65,39,48,63,58,56,49,51,30,68,78,38,102,47,60,66,41,74,88,34,70,66,48,45,51,39,43,50,49,31,17,51,47,43,16,67,76,69,71,45,54,63,69,60,20,40,55,50,33,68,57,37,50,50,54,44,40,42,49,45,68,49,79,73,74,98,75,49,58,51,54,66,58,52,45,38,66,54,42,36,67,86,66,85,88,30,66,54,61,63,60,52,49,56,66,54,17,63,70,68,81,85,53,78,52,73,64,18,57,46,38,66,75,53,72,78,75,83,89,70,90,85,82,94,77,81,88,80,55,76,66,54,62,47,51,61,71,76,59,126

Foldseek 3Di:
DLVVLLVLLLVLQLVLLVVDPLHDNVCSNVLSNLLSVLLSVLVVVCVVVVVVVLVVVLLVDPCQLPCPRPSLVSSLVSQLVSCCVVVVDDSVSSSVSSVRRSSSSSCQARPPDDDDGNDVVVVCCVQQDPDDDDHVPPVVVQCVCPCVNPSHNDVVSVCCVVVVDDPPDDDDDDDDDDPVVVVCVVPPD